Protein AF-A0A3B8XLN9-F1 (afdb_monomer)

Sequence (203 aa):
TQFNMKWVEPAGLVKFDFLGLKTLTVLERAVKLIARRGIEIDLLHLPLQDEKTFEMLGRGETVGVFQLESSGMRDVLRKLEADRFEDIIALVALYRPGPMDNIPSYVRRKHGQEKPDYLHPLLEPVLKETHGVIIYQEQVMQIAQILSGYSLGEADLLRRAMGKKIKAEMEAQKERFVTGAVAKGIDKTHAANIFELVDKFAG

Radius of gyration: 21.22 Å; Cα contacts (8 Å, |Δi|>4): 198; chains: 1; bounding box: 54×36×55 Å

Solvent-accessible surface area (backbone atoms only — not comparable to full-atom values): 11695 Å² total; per-residue (Å²): 126,92,61,54,81,86,48,38,56,81,70,72,45,88,84,83,85,85,80,87,57,68,66,59,58,50,51,54,50,50,46,60,57,43,39,75,74,77,44,85,75,62,85,91,73,60,76,73,75,51,62,71,59,28,55,39,42,25,72,36,69,28,77,89,36,86,97,41,49,51,71,69,52,21,55,47,34,39,69,51,48,38,79,49,59,66,50,55,55,50,46,66,58,29,71,40,95,73,50,43,78,47,50,67,55,47,35,32,26,73,71,68,75,37,83,60,57,42,92,42,83,89,37,33,85,73,21,54,90,47,45,34,48,84,79,51,72,66,48,55,28,49,49,39,30,72,48,24,66,40,51,74,68,56,21,50,50,52,52,52,41,34,57,66,64,43,65,74,59,47,52,54,50,49,51,52,39,27,55,27,16,39,77,70,74,40,56,59,69,58,39,46,53,52,49,54,53,49,46,68,62,46,86

Mean predicted aligned error: 4.84 Å

Nearest PDB structures (foldseek):
  2hpi-assembly1_A  TM=9.546E-01  e=5.129E-15  Thermus aquaticus
  4iqj-assembly1_B  TM=9.582E-01  e=5.916E-15  Thermus aquaticus
  4iqj-assembly1_A  TM=9.602E-01  e=2.846E-14  Thermus aquaticus
  4iqj-assembly1_D  TM=9.373E-01  e=1.329E-14  Thermus aquaticus
  4iqj-assembly1_C  TM=9.538E-01  e=2.468E-14  Thermus aquaticus

Structure (mmCIF, N/CA/C/O backbone):
data_AF-A0A3B8XLN9-F1
#
_entry.id   AF-A0A3B8XLN9-F1
#
loop_
_atom_site.group_PDB
_atom_site.id
_atom_site.type_symbol
_atom_site.label_atom_id
_atom_site.label_alt_id
_atom_site.label_comp_id
_atom_site.label_asym_id
_atom_site.label_entity_id
_atom_site.label_seq_id
_atom_site.pdbx_PDB_ins_code
_atom_site.Cartn_x
_atom_site.Cartn_y
_atom_site.Cartn_z
_atom_site.occupancy
_atom_site.B_iso_or_equiv
_atom_site.auth_seq_id
_atom_site.auth_comp_id
_atom_site.auth_asym_id
_atom_site.auth_atom_id
_atom_site.pdbx_PDB_model_num
ATOM 1 N N . THR A 1 1 ? 18.393 -12.365 26.698 1.00 75.75 1 THR A N 1
ATOM 2 C CA . THR A 1 1 ? 19.700 -12.701 26.087 1.00 75.75 1 THR A CA 1
ATOM 3 C C . THR A 1 1 ? 20.661 -11.539 26.290 1.00 75.75 1 THR A C 1
ATOM 5 O O . THR A 1 1 ? 20.180 -10.421 26.425 1.00 75.75 1 THR A O 1
ATOM 8 N N . GLN A 1 2 ? 21.976 -11.790 26.364 1.00 83.88 2 GLN A N 1
ATOM 9 C CA . GLN A 1 2 ? 23.001 -10.729 26.396 1.00 83.88 2 GLN A CA 1
ATOM 10 C C . GLN A 1 2 ? 23.355 -10.207 24.990 1.00 83.88 2 GLN A C 1
ATOM 12 O O . GLN A 1 2 ? 23.873 -9.102 24.857 1.00 83.88 2 GLN A O 1
ATOM 17 N N . PHE A 1 3 ? 23.049 -10.970 23.933 1.00 79.94 3 PHE A N 1
ATOM 18 C CA . PHE A 1 3 ? 23.178 -10.500 22.555 1.00 79.94 3 PHE A CA 1
ATOM 19 C C . PHE A 1 3 ? 22.073 -9.496 22.226 1.00 79.94 3 PHE A C 1
ATOM 21 O O . PHE A 1 3 ? 20.901 -9.724 22.530 1.00 79.94 3 PHE A O 1
ATOM 28 N N . ASN A 1 4 ? 22.437 -8.391 21.572 1.00 81.31 4 ASN A N 1
ATOM 29 C CA . ASN A 1 4 ? 21.448 -7.471 21.016 1.00 81.31 4 ASN A CA 1
ATOM 30 C C . ASN A 1 4 ? 20.777 -8.081 19.770 1.00 81.31 4 ASN A C 1
ATOM 32 O O . ASN A 1 4 ? 21.277 -9.048 19.195 1.00 81.31 4 ASN A O 1
ATOM 36 N N . MET A 1 5 ? 19.665 -7.486 19.327 1.00 80.19 5 MET A N 1
ATOM 37 C CA . MET A 1 5 ? 18.837 -8.005 18.229 1.00 80.19 5 MET A CA 1
ATOM 38 C C . MET A 1 5 ? 19.624 -8.361 16.955 1.00 80.19 5 MET A C 1
ATOM 40 O O . MET A 1 5 ? 19.261 -9.318 16.281 1.00 80.19 5 MET A O 1
ATOM 44 N N . LYS A 1 6 ? 20.709 -7.642 16.635 1.00 81.12 6 LYS A N 1
ATOM 45 C CA . LYS A 1 6 ? 21.492 -7.884 15.411 1.00 81.12 6 LYS A CA 1
ATOM 46 C C . LYS A 1 6 ? 22.260 -9.207 15.437 1.00 81.12 6 LYS A C 1
ATOM 48 O O . LYS A 1 6 ? 22.586 -9.726 14.378 1.00 81.12 6 LYS A O 1
ATOM 53 N N . TRP A 1 7 ? 22.560 -9.729 16.626 1.00 86.12 7 TRP A N 1
ATOM 54 C CA . TRP A 1 7 ? 23.403 -10.915 16.807 1.00 86.12 7 TRP A CA 1
ATOM 55 C C . TRP A 1 7 ? 22.620 -12.168 17.197 1.00 86.12 7 TRP A C 1
ATOM 57 O O . TRP A 1 7 ? 23.163 -13.263 17.121 1.00 86.12 7 TRP A O 1
ATOM 67 N N . VAL A 1 8 ? 21.347 -12.025 17.578 1.00 85.75 8 VAL A N 1
ATOM 68 C CA . VAL A 1 8 ? 20.491 -13.153 17.979 1.00 85.75 8 VAL A CA 1
ATOM 69 C C . VAL A 1 8 ? 20.261 -14.117 16.811 1.00 85.75 8 VAL A C 1
ATOM 71 O O . VAL A 1 8 ? 20.493 -15.312 16.968 1.00 85.75 8 VAL A O 1
ATOM 74 N N . GLU A 1 9 ? 19.880 -13.609 15.637 1.00 83.19 9 GLU A N 1
ATOM 75 C CA . GLU A 1 9 ? 19.628 -14.445 14.451 1.00 83.19 9 GLU A CA 1
ATOM 76 C C . GLU A 1 9 ? 20.912 -15.095 13.889 1.00 83.19 9 GLU A C 1
ATOM 78 O O . GLU A 1 9 ? 20.910 -16.312 13.700 1.00 83.19 9 GLU A O 1
ATOM 83 N N . PRO A 1 10 ? 22.045 -14.375 13.698 1.00 87.56 10 PRO A N 1
ATOM 84 C CA . PRO A 1 10 ? 23.301 -15.001 13.267 1.00 87.56 10 PRO A CA 1
ATOM 85 C C . PRO A 1 10 ? 23.857 -16.048 14.239 1.00 87.56 10 PRO A C 1
ATOM 87 O O . PRO A 1 10 ? 24.584 -16.943 13.819 1.00 87.56 10 PRO A O 1
ATOM 90 N N . ALA A 1 11 ? 23.521 -15.954 15.529 1.00 88.50 11 ALA A N 1
ATOM 91 C CA . ALA A 1 11 ? 23.900 -16.941 16.539 1.00 88.50 11 ALA A CA 1
ATOM 92 C C . ALA A 1 11 ? 23.036 -18.220 16.503 1.00 88.50 11 ALA A C 1
ATOM 94 O O . ALA A 1 11 ? 23.208 -19.091 17.354 1.00 88.50 11 ALA A O 1
ATOM 95 N N . GLY A 1 12 ? 22.104 -18.341 15.549 1.00 89.06 12 GLY A N 1
ATOM 96 C CA . GLY A 1 12 ? 21.241 -19.512 15.384 1.00 89.06 12 GLY A CA 1
ATOM 97 C C . GLY A 1 12 ? 20.057 -19.561 16.353 1.00 89.06 12 GLY A C 1
ATOM 98 O O . GLY A 1 12 ? 19.430 -20.609 16.499 1.00 89.06 12 GLY A O 1
ATOM 99 N N . LEU A 1 13 ? 19.744 -18.452 17.032 1.00 90.25 13 LEU A N 1
ATOM 100 C CA . LEU A 1 13 ? 18.598 -18.376 17.935 1.00 90.25 13 LEU A CA 1
ATOM 101 C C . LEU A 1 13 ? 17.333 -17.973 17.174 1.00 90.25 13 LEU A C 1
ATOM 103 O O . LEU A 1 13 ? 17.353 -17.083 16.324 1.00 90.25 13 LEU A O 1
ATOM 107 N N . VAL A 1 14 ? 16.208 -18.588 17.541 1.00 88.94 14 VAL A N 1
ATOM 108 C CA . VAL A 1 14 ? 14.890 -18.215 17.019 1.00 88.94 14 VAL A CA 1
ATOM 109 C C . VAL A 1 14 ? 14.401 -16.960 17.734 1.00 88.94 14 VAL A C 1
ATOM 111 O O . VAL A 1 14 ? 14.369 -16.900 18.966 1.00 88.94 14 VAL A O 1
ATOM 114 N N . LYS A 1 15 ? 14.005 -15.954 16.955 1.00 87.00 15 LYS A N 1
ATOM 115 C CA . LYS A 1 15 ? 13.490 -14.679 17.451 1.00 87.00 15 LYS A CA 1
ATOM 116 C C . LYS A 1 15 ? 11.967 -14.628 17.300 1.00 87.00 15 LYS A C 1
ATOM 118 O O . LYS A 1 15 ? 11.444 -14.891 16.223 1.00 87.00 15 LYS A O 1
ATOM 123 N N . PHE A 1 16 ? 11.279 -14.215 18.363 1.00 91.00 16 PHE A N 1
ATOM 124 C CA . PHE A 1 16 ? 9.855 -13.880 18.345 1.00 91.00 16 PHE A CA 1
ATOM 125 C C . PHE A 1 16 ? 9.659 -12.439 18.809 1.00 91.00 16 PHE A C 1
ATOM 127 O O . PHE A 1 16 ? 10.224 -12.042 19.829 1.00 91.00 16 PHE A O 1
ATOM 134 N N . ASP A 1 17 ? 8.830 -11.684 18.091 1.00 90.56 17 ASP A N 1
ATOM 135 C CA . ASP A 1 17 ? 8.407 -10.342 18.489 1.00 90.56 17 ASP A CA 1
ATOM 136 C C . ASP A 1 17 ? 6.950 -10.392 18.968 1.00 90.56 17 ASP A C 1
ATOM 138 O O . ASP A 1 17 ? 6.030 -10.636 18.189 1.00 90.56 17 ASP A O 1
ATOM 142 N N . PHE A 1 18 ? 6.737 -10.145 20.261 1.00 93.25 18 PHE A N 1
ATOM 143 C CA . PHE A 1 18 ? 5.406 -9.998 20.850 1.00 93.25 18 PHE A CA 1
ATOM 144 C C . PHE A 1 18 ? 5.111 -8.512 21.036 1.00 93.25 18 PHE A C 1
ATOM 146 O O . PHE A 1 18 ? 5.638 -7.868 21.945 1.00 93.25 18 PHE A O 1
ATOM 153 N N . LEU A 1 19 ? 4.284 -7.954 20.152 1.00 94.31 19 LEU A N 1
ATOM 154 C CA . LEU A 1 19 ? 3.937 -6.536 20.167 1.00 94.31 19 LEU A CA 1
ATOM 155 C C . LEU A 1 19 ? 2.639 -6.305 20.945 1.00 94.31 19 LEU A C 1
ATOM 157 O O . LEU A 1 19 ? 1.596 -6.877 20.633 1.00 94.31 19 LEU A O 1
ATOM 161 N N . GLY A 1 20 ? 2.686 -5.419 21.937 1.00 94.19 20 GLY A N 1
ATOM 162 C CA . GLY A 1 20 ? 1.486 -4.923 22.607 1.00 94.19 20 GLY A CA 1
ATOM 163 C C . GLY A 1 20 ? 0.829 -3.817 21.785 1.00 94.19 20 GLY A C 1
ATOM 164 O O . GLY A 1 20 ? 1.365 -2.713 21.702 1.00 94.19 20 GLY A O 1
ATOM 165 N N . LEU A 1 21 ? -0.337 -4.085 21.192 1.00 95.81 21 LEU A N 1
ATOM 166 C CA . LEU A 1 21 ? -1.090 -3.088 20.423 1.00 95.81 21 LEU A CA 1
ATOM 167 C C . LEU A 1 21 ? -2.244 -2.527 21.258 1.00 95.81 21 LEU A C 1
ATOM 169 O O . LEU A 1 21 ? -3.239 -3.209 21.501 1.00 95.81 21 LEU A O 1
ATOM 173 N N . LYS A 1 22 ? -2.153 -1.243 21.628 1.00 94.69 22 LYS A N 1
ATOM 174 C CA . LYS A 1 22 ? -3.209 -0.528 22.371 1.00 94.69 22 LYS A CA 1
ATOM 175 C C . LYS A 1 22 ? -4.573 -0.617 21.674 1.00 94.69 22 LYS A C 1
ATOM 177 O O . LYS A 1 22 ? -5.591 -0.745 22.349 1.00 94.69 22 LYS A O 1
ATOM 182 N N . THR A 1 23 ? -4.591 -0.588 20.342 1.00 96.06 23 THR A N 1
ATOM 183 C CA . THR A 1 23 ? -5.806 -0.705 19.523 1.00 96.06 23 THR A CA 1
ATOM 184 C C . THR A 1 23 ? -6.584 -1.984 19.822 1.00 96.06 23 THR A C 1
ATOM 186 O O . THR A 1 23 ? -7.801 -1.927 19.961 1.00 96.06 23 THR A O 1
ATOM 189 N N . LEU A 1 24 ? -5.901 -3.118 20.019 1.00 96.56 24 LEU A N 1
ATOM 190 C CA . LEU A 1 24 ? -6.564 -4.388 20.334 1.00 96.56 24 LEU A CA 1
ATOM 191 C C . LEU A 1 24 ? -7.265 -4.328 21.696 1.00 96.56 24 LEU A C 1
ATOM 193 O O . LEU A 1 24 ? -8.410 -4.750 21.819 1.00 96.56 24 LEU A O 1
ATOM 197 N N . THR A 1 25 ? -6.631 -3.715 22.700 1.00 96.69 25 THR A N 1
ATOM 198 C CA . THR A 1 25 ? -7.256 -3.490 24.015 1.00 96.69 25 THR A CA 1
ATOM 199 C C . THR A 1 25 ? -8.467 -2.558 23.928 1.00 96.69 25 THR A C 1
ATOM 201 O O . THR A 1 25 ? -9.445 -2.744 24.652 1.00 96.69 25 THR A O 1
ATOM 204 N N . VAL A 1 26 ? -8.418 -1.539 23.065 1.00 97.00 26 VAL A N 1
ATOM 205 C CA . VAL A 1 26 ? -9.551 -0.626 22.843 1.00 97.00 26 VAL A CA 1
ATOM 206 C C . VAL A 1 26 ? -10.723 -1.369 22.199 1.00 97.00 26 VAL A C 1
ATOM 208 O O . VAL A 1 26 ? -11.838 -1.269 22.709 1.00 97.00 26 VAL A O 1
ATOM 211 N N . LEU A 1 27 ? -10.471 -2.155 21.148 1.00 97.38 27 LEU A N 1
ATOM 212 C CA . LEU A 1 27 ? -11.492 -2.962 20.472 1.00 97.38 27 LEU A CA 1
ATOM 213 C C . LEU A 1 27 ? -12.132 -3.984 21.420 1.00 97.38 27 LEU A C 1
ATOM 215 O O . LEU A 1 27 ? -13.355 -4.055 21.513 1.00 97.38 27 LEU A O 1
ATOM 219 N N . GLU A 1 28 ? -11.324 -4.713 22.192 1.00 97.06 28 GLU A N 1
ATOM 220 C CA . GLU A 1 28 ? -11.815 -5.681 23.179 1.00 97.06 28 GLU A CA 1
ATOM 221 C C . GLU A 1 28 ? -12.751 -5.022 24.209 1.00 97.06 28 GLU A C 1
ATOM 223 O O . GLU A 1 28 ? -13.827 -5.537 24.524 1.00 97.06 28 GLU A O 1
ATOM 228 N N . ARG A 1 29 ? -12.365 -3.850 24.731 1.00 97.56 29 ARG A N 1
ATOM 229 C CA . ARG A 1 29 ? -13.198 -3.088 25.672 1.00 97.56 29 ARG A CA 1
ATOM 230 C C . ARG A 1 29 ? -14.485 -2.595 25.020 1.00 97.56 29 ARG A C 1
ATOM 232 O O . ARG A 1 29 ? -15.530 -2.664 25.664 1.00 97.56 29 ARG A O 1
ATOM 239 N N . ALA A 1 30 ? -14.423 -2.118 23.778 1.00 97.62 30 ALA A N 1
ATOM 240 C CA . ALA A 1 30 ? -15.596 -1.665 23.038 1.00 97.62 30 ALA A CA 1
ATOM 241 C C . ALA A 1 30 ? -16.619 -2.800 22.875 1.00 97.62 30 ALA A C 1
ATOM 243 O O . ALA A 1 30 ? -17.773 -2.630 23.264 1.00 97.62 30 ALA A O 1
ATOM 244 N N . VAL A 1 31 ? -16.181 -3.983 22.427 1.00 97.75 31 VAL A N 1
ATOM 245 C CA . VAL A 1 31 ? -17.041 -5.173 22.297 1.00 97.75 31 VAL A CA 1
ATOM 246 C C . VAL A 1 31 ? -17.660 -5.558 23.644 1.00 97.75 31 VAL A C 1
ATOM 248 O O . VAL A 1 31 ? -18.875 -5.721 23.736 1.00 97.75 31 VAL A O 1
ATOM 251 N N . LYS A 1 32 ? -16.867 -5.605 24.725 1.00 97.88 32 LYS A N 1
ATOM 252 C CA . LYS A 1 32 ? -17.368 -5.906 26.082 1.00 97.88 32 LYS A CA 1
ATOM 253 C C . LYS A 1 32 ? -18.430 -4.917 26.566 1.00 97.88 32 LYS A C 1
ATOM 255 O O . LYS A 1 32 ? -19.350 -5.307 27.281 1.00 97.88 32 LYS A O 1
ATOM 260 N N . LEU A 1 33 ? -18.298 -3.635 26.230 1.00 98.19 33 LEU A N 1
ATOM 261 C CA . LEU A 1 33 ? -19.277 -2.610 26.599 1.00 98.19 33 LEU A CA 1
ATOM 262 C C . LEU A 1 33 ? -20.557 -2.719 25.768 1.00 98.19 33 LEU A C 1
ATOM 264 O O . LEU A 1 33 ? -21.645 -2.555 26.317 1.00 98.19 33 LEU A O 1
ATOM 268 N N . ILE A 1 34 ? -20.434 -3.020 24.476 1.00 97.88 34 ILE A N 1
ATOM 269 C CA . ILE A 1 34 ? -21.570 -3.200 23.567 1.00 97.88 34 ILE A CA 1
ATOM 270 C C . ILE A 1 34 ? -22.367 -4.463 23.931 1.00 97.88 34 ILE A C 1
ATOM 272 O O . ILE A 1 34 ? -23.594 -4.401 23.998 1.00 97.88 34 ILE A O 1
ATOM 276 N N . ALA A 1 35 ? -21.692 -5.546 24.328 1.00 97.88 35 ALA A N 1
ATOM 277 C CA . ALA A 1 35 ? -22.322 -6.777 24.814 1.00 97.88 35 ALA A CA 1
ATOM 278 C C . ALA A 1 35 ? -23.246 -6.554 26.025 1.00 97.88 35 ALA A C 1
ATOM 280 O O . ALA A 1 35 ? -24.276 -7.211 26.150 1.00 97.88 35 ALA A O 1
ATOM 281 N N . ARG A 1 36 ? -22.962 -5.563 26.887 1.00 97.75 36 ARG A N 1
ATOM 282 C CA . ARG A 1 36 ? -23.856 -5.196 28.009 1.00 97.75 36 ARG A CA 1
ATOM 283 C C . ARG A 1 36 ? -25.213 -4.656 27.554 1.00 97.75 36 ARG A C 1
ATOM 285 O O . ARG A 1 36 ? -26.129 -4.577 28.363 1.00 97.75 36 ARG A O 1
ATOM 292 N N . ARG A 1 37 ? -25.337 -4.264 26.284 1.00 97.31 37 ARG A N 1
ATOM 293 C CA . ARG A 1 37 ? -26.592 -3.846 25.646 1.00 97.31 37 ARG A CA 1
ATOM 294 C C . ARG A 1 37 ? -27.296 -4.999 24.917 1.00 97.31 37 ARG A C 1
ATOM 296 O O . ARG A 1 37 ? -28.277 -4.745 24.231 1.00 97.31 37 ARG A O 1
ATOM 303 N N . GLY A 1 38 ? -26.799 -6.233 25.044 1.00 97.25 38 GLY A N 1
ATOM 304 C CA . GLY A 1 38 ? -27.334 -7.411 24.355 1.00 97.25 38 GLY A CA 1
ATOM 305 C C . GLY A 1 38 ? -26.942 -7.506 22.878 1.00 97.25 38 GLY A C 1
ATOM 306 O O . GLY A 1 38 ? -27.593 -8.223 22.128 1.00 97.25 38 GLY A O 1
ATOM 307 N N . ILE A 1 39 ? -25.915 -6.765 22.449 1.00 97.69 39 ILE A N 1
ATOM 308 C CA . ILE A 1 39 ? -25.417 -6.773 21.069 1.00 97.69 39 ILE A CA 1
ATOM 309 C C . ILE A 1 39 ? -24.081 -7.513 21.046 1.00 97.69 39 ILE A C 1
ATOM 311 O O . ILE A 1 39 ? -23.112 -7.067 21.662 1.00 97.69 39 ILE A O 1
ATOM 315 N N . GLU A 1 40 ? -24.020 -8.621 20.320 1.00 96.12 40 GLU A N 1
ATOM 316 C CA . GLU A 1 40 ? -22.782 -9.365 20.097 1.00 96.12 40 GLU A CA 1
ATOM 317 C C . GLU A 1 40 ? -22.092 -8.878 18.820 1.00 96.12 40 GLU A C 1
ATOM 319 O O . GLU A 1 40 ? -22.739 -8.634 17.803 1.00 96.12 40 GLU A O 1
ATOM 324 N N . ILE A 1 41 ? -20.770 -8.706 18.885 1.00 96.56 41 ILE A N 1
ATOM 325 C CA . ILE A 1 41 ? -19.941 -8.284 17.753 1.00 96.56 41 ILE A CA 1
ATOM 326 C C . ILE A 1 41 ? -18.810 -9.289 17.593 1.00 96.56 41 ILE A C 1
ATOM 328 O O . ILE A 1 41 ? -17.999 -9.458 18.505 1.00 96.56 41 ILE A O 1
ATOM 332 N N . ASP A 1 42 ? -18.726 -9.886 16.409 1.00 96.06 42 ASP A N 1
ATOM 333 C CA . ASP A 1 42 ? -17.573 -10.665 15.981 1.00 96.06 42 ASP A CA 1
ATOM 334 C C . ASP A 1 42 ? -16.667 -9.808 15.091 1.00 96.06 42 ASP A C 1
ATOM 336 O O . ASP A 1 42 ? -16.987 -9.521 13.938 1.00 96.06 42 ASP A O 1
ATOM 340 N N . LEU A 1 43 ? -15.522 -9.394 15.641 1.00 95.25 43 LEU A N 1
ATOM 341 C CA . LEU A 1 43 ? -14.548 -8.554 14.941 1.00 95.25 43 LEU A CA 1
ATOM 342 C C . LEU A 1 43 ? -13.928 -9.244 13.716 1.00 95.25 43 LEU A C 1
ATOM 344 O O . LEU A 1 43 ? -13.458 -8.545 12.822 1.00 95.25 43 LEU A O 1
ATOM 348 N N . LEU A 1 44 ? -13.897 -10.580 13.670 1.00 95.19 44 LEU A N 1
ATOM 349 C CA . LEU A 1 44 ? -13.270 -11.328 12.574 1.00 95.19 44 LEU A CA 1
ATOM 350 C C . LEU A 1 44 ? -14.162 -11.428 11.332 1.00 95.19 44 LEU A C 1
ATOM 352 O O . LEU A 1 44 ? -13.659 -11.727 10.253 1.00 95.19 44 LEU A O 1
ATOM 356 N N . HIS A 1 45 ? -15.462 -11.161 11.476 1.00 95.75 45 HIS A N 1
ATOM 357 C CA . HIS A 1 45 ? -16.458 -11.345 10.419 1.00 95.75 45 HIS A CA 1
ATOM 358 C C . HIS A 1 45 ? -17.257 -10.067 10.119 1.00 95.75 45 HIS A C 1
ATOM 360 O O . HIS A 1 45 ? -18.375 -10.131 9.608 1.00 95.75 45 HIS A O 1
ATOM 366 N N . LEU A 1 46 ? -16.698 -8.894 10.430 1.00 95.06 46 LEU A N 1
ATOM 367 C CA . LEU A 1 46 ? -17.315 -7.617 10.074 1.00 95.06 46 LEU A CA 1
ATOM 368 C C . LEU A 1 46 ? -17.321 -7.405 8.547 1.00 95.06 46 LEU A C 1
ATOM 370 O O . LEU A 1 46 ? -16.323 -7.704 7.885 1.00 95.06 46 LEU A O 1
ATOM 374 N N . PRO A 1 47 ? -18.405 -6.848 7.977 1.00 95.25 47 PRO A N 1
ATOM 375 C CA . PRO A 1 47 ? -18.426 -6.462 6.572 1.00 95.25 47 PRO A CA 1
ATOM 376 C C . PRO A 1 47 ? -17.450 -5.305 6.318 1.00 95.25 47 PRO A C 1
ATOM 378 O O . PRO A 1 47 ? -17.370 -4.363 7.105 1.00 95.25 47 PRO A O 1
ATOM 381 N N . LEU A 1 48 ? -16.739 -5.349 5.190 1.00 95.88 48 LEU A N 1
ATOM 382 C CA . LEU A 1 48 ? -15.758 -4.321 4.812 1.00 95.88 48 LEU A CA 1
ATOM 383 C C . LEU A 1 48 ? -16.356 -3.198 3.950 1.00 95.88 48 LEU A C 1
ATOM 385 O O . LEU A 1 48 ? -15.630 -2.300 3.541 1.00 95.88 48 LEU A O 1
ATOM 389 N N . GLN A 1 49 ? -17.659 -3.258 3.661 1.00 95.56 49 GLN A N 1
ATOM 390 C CA . GLN A 1 49 ? -18.388 -2.325 2.791 1.00 95.56 49 GLN A CA 1
ATOM 391 C C . GLN A 1 49 ? -19.468 -1.535 3.553 1.00 95.56 49 GLN A C 1
ATOM 393 O O . GLN A 1 49 ? -20.470 -1.132 2.968 1.00 95.56 49 GLN A O 1
ATOM 398 N N . ASP A 1 50 ? -19.314 -1.353 4.869 1.00 96.44 50 ASP A N 1
ATOM 399 C CA . ASP A 1 50 ? -20.286 -0.607 5.673 1.00 96.44 50 ASP A CA 1
ATOM 400 C C . ASP A 1 50 ? -20.310 0.880 5.282 1.00 96.44 50 ASP A C 1
ATOM 402 O O . ASP A 1 50 ? -19.372 1.632 5.548 1.00 96.44 50 ASP A O 1
ATOM 406 N N . GLU A 1 51 ? -21.411 1.303 4.662 1.00 96.38 51 GLU A N 1
ATOM 407 C CA . GLU A 1 51 ? -21.594 2.654 4.122 1.00 96.38 51 GLU A CA 1
ATOM 408 C C . GLU A 1 51 ? -21.428 3.732 5.201 1.00 96.38 51 GLU A C 1
ATOM 410 O O . GLU A 1 51 ? -20.701 4.703 5.004 1.00 96.38 51 GLU A O 1
ATOM 415 N N . LYS A 1 52 ? -22.002 3.525 6.393 1.00 97.00 52 LYS A N 1
ATOM 416 C CA . LYS A 1 52 ? -21.918 4.491 7.504 1.00 97.00 52 LYS A CA 1
ATOM 417 C C . LYS A 1 52 ? -20.484 4.717 7.968 1.00 97.00 52 LYS A C 1
ATOM 419 O O . LYS A 1 52 ? -20.124 5.836 8.343 1.00 97.00 52 LYS A O 1
ATOM 424 N N . THR A 1 53 ? -19.665 3.668 7.947 1.00 96.94 53 THR A N 1
ATOM 425 C CA . THR A 1 53 ? -18.238 3.769 8.240 1.00 96.94 53 THR A CA 1
ATOM 426 C C . THR A 1 53 ? -17.546 4.647 7.203 1.00 96.94 53 THR A C 1
ATOM 428 O O . THR A 1 53 ? -16.856 5.592 7.584 1.00 96.94 53 THR A O 1
ATOM 431 N N . PHE A 1 54 ? -17.767 4.414 5.909 1.00 97.00 54 PHE A N 1
ATOM 432 C CA . PHE A 1 54 ? -17.147 5.225 4.857 1.00 97.00 54 PHE A CA 1
ATOM 433 C C . PHE A 1 54 ? -17.655 6.665 4.815 1.00 97.00 54 PHE A C 1
ATOM 435 O O . PHE A 1 54 ? -16.852 7.577 4.650 1.00 97.00 54 PHE A O 1
ATOM 442 N N . GLU A 1 55 ? -18.935 6.919 5.083 1.00 96.31 55 GLU A N 1
ATOM 443 C CA . GLU A 1 55 ? -19.448 8.282 5.233 1.00 96.31 55 GLU A CA 1
ATOM 444 C C . GLU A 1 55 ? -18.734 9.040 6.368 1.00 96.31 55 GLU A C 1
ATOM 446 O O . GLU A 1 55 ? -18.352 10.202 6.210 1.00 96.31 55 GLU A O 1
ATOM 451 N N . MET A 1 56 ? -18.521 8.390 7.520 1.00 96.69 56 MET A N 1
ATOM 452 C CA . MET A 1 56 ? -17.765 8.962 8.642 1.00 96.69 56 MET A CA 1
ATOM 453 C C . MET A 1 56 ? -16.303 9.240 8.256 1.00 96.69 56 MET A C 1
ATOM 455 O O . MET A 1 56 ? -15.768 10.309 8.575 1.00 96.69 56 MET A O 1
ATOM 459 N N . LEU A 1 57 ? -15.660 8.305 7.547 1.00 96.44 57 LEU A N 1
ATOM 460 C CA . LEU A 1 57 ? -14.303 8.479 7.023 1.00 96.44 57 LEU A CA 1
ATOM 461 C C . LEU A 1 57 ? -14.241 9.654 6.032 1.00 96.44 57 LEU A C 1
ATOM 463 O O . LEU A 1 57 ? -13.397 10.534 6.191 1.00 96.44 57 LEU A O 1
ATOM 467 N N . GLY A 1 58 ? -15.171 9.737 5.080 1.00 93.44 58 GLY A N 1
ATOM 468 C CA . GLY A 1 58 ? -15.265 10.807 4.085 1.00 93.44 58 GLY A CA 1
ATOM 469 C C . GLY A 1 58 ? -15.488 12.194 4.696 1.00 93.44 58 GLY A C 1
ATOM 470 O O . GLY A 1 58 ? -14.953 13.180 4.195 1.00 93.44 58 GLY A O 1
ATOM 471 N N . ARG A 1 59 ? -16.178 12.292 5.842 1.00 94.69 59 ARG A N 1
ATOM 472 C CA . ARG A 1 59 ? -16.277 13.543 6.625 1.00 94.69 59 ARG A CA 1
ATOM 473 C C . ARG A 1 59 ? -15.013 13.871 7.432 1.00 94.69 59 ARG A C 1
ATOM 475 O O . ARG A 1 59 ? -14.897 14.971 7.976 1.00 94.69 59 ARG A O 1
ATOM 482 N N . GLY A 1 60 ? -14.044 12.958 7.508 1.00 94.44 60 GLY A N 1
ATOM 483 C CA . GLY A 1 60 ? -12.817 13.114 8.291 1.00 94.44 60 GLY A CA 1
ATOM 484 C C . GLY A 1 60 ? -13.053 13.046 9.803 1.00 94.44 60 GLY A C 1
ATOM 485 O O . GLY A 1 60 ? -12.306 13.657 10.575 1.00 94.44 60 GLY A O 1
ATOM 486 N N . GLU A 1 61 ? -14.093 12.342 10.250 1.00 95.75 61 GLU A N 1
ATOM 487 C CA . GLU A 1 61 ? -14.477 12.181 11.662 1.00 95.75 61 GLU A CA 1
ATOM 488 C C . GLU A 1 61 ? -13.697 11.034 12.338 1.00 95.75 61 GLU A C 1
ATOM 490 O O . GLU A 1 61 ? -14.260 10.164 12.990 1.00 95.75 61 GLU A O 1
ATOM 495 N N . THR A 1 62 ? -12.371 11.014 12.183 1.00 96.12 62 THR A N 1
ATOM 496 C CA . THR A 1 62 ? -11.522 9.855 12.530 1.00 96.12 62 THR A CA 1
ATOM 497 C C . THR A 1 62 ? -10.698 10.024 13.806 1.00 96.12 62 THR A C 1
ATOM 499 O O . THR A 1 62 ? -9.678 9.362 13.999 1.00 96.12 62 THR A O 1
ATOM 502 N N . VAL A 1 63 ? -11.113 10.913 14.712 1.00 95.06 63 VAL A N 1
ATOM 503 C CA . VAL A 1 63 ? -10.462 11.031 16.026 1.00 95.06 63 VAL A CA 1
ATOM 504 C C . VAL A 1 63 ? -10.665 9.724 16.798 1.00 95.06 63 VAL A C 1
ATOM 506 O O . VAL A 1 63 ? -11.797 9.326 17.052 1.00 95.06 63 VAL A O 1
ATOM 509 N N . GLY A 1 64 ? -9.567 9.060 17.173 1.00 93.69 64 GLY A N 1
ATOM 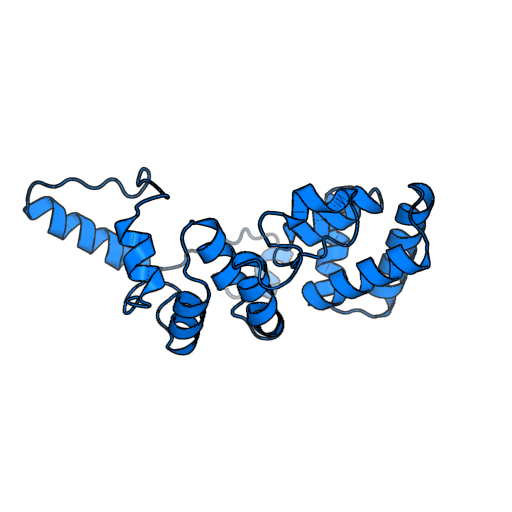510 C CA . GLY A 1 64 ? -9.594 7.746 17.828 1.00 93.69 64 GLY A CA 1
ATOM 511 C C . GLY A 1 64 ? -9.734 6.549 16.878 1.00 93.69 64 GLY A C 1
ATOM 512 O O . GLY A 1 64 ? -9.887 5.421 17.350 1.00 93.69 64 GLY A O 1
ATOM 513 N N . VAL A 1 65 ? -9.685 6.769 15.558 1.00 96.25 65 VAL A N 1
ATOM 514 C CA . VAL A 1 65 ? -9.641 5.701 14.551 1.00 96.25 65 VAL A CA 1
ATOM 515 C C . VAL A 1 65 ? -8.187 5.404 14.209 1.00 96.25 65 VAL A C 1
ATOM 517 O O . VAL A 1 65 ? -7.486 6.235 13.632 1.00 96.25 65 VAL A O 1
ATOM 520 N N . PHE A 1 66 ? -7.740 4.197 14.550 1.00 96.38 66 PHE A N 1
ATOM 521 C CA . PHE A 1 66 ? -6.353 3.761 14.396 1.00 96.38 66 PHE A CA 1
ATOM 522 C C . PHE A 1 66 ? -5.771 4.086 13.008 1.00 96.38 66 PHE A C 1
ATOM 524 O O . PHE A 1 66 ? -6.421 3.872 11.991 1.00 96.38 66 PHE A O 1
ATOM 531 N N . GLN A 1 67 ? -4.535 4.600 12.985 1.00 95.06 67 GLN A N 1
ATOM 532 C CA . GLN A 1 67 ? -3.788 5.081 11.804 1.00 95.06 67 GLN A CA 1
ATOM 533 C C . GLN A 1 67 ? -4.348 6.322 11.089 1.00 95.06 67 GLN A C 1
ATOM 535 O O . GLN A 1 67 ? -3.594 6.975 10.369 1.00 95.06 67 GLN A O 1
ATOM 540 N N . LEU A 1 68 ? -5.605 6.709 11.325 1.00 96.06 68 LEU A N 1
ATOM 541 C CA . LEU A 1 68 ? -6.283 7.773 10.576 1.00 96.06 68 LEU A CA 1
ATOM 542 C C . LEU A 1 68 ? -6.510 9.067 11.379 1.00 96.06 68 LEU A C 1
ATOM 544 O O . LEU A 1 68 ? -7.267 9.933 10.955 1.00 96.06 68 LEU A O 1
ATOM 548 N N . GLU A 1 69 ? -5.862 9.226 12.535 1.00 94.12 69 GLU A N 1
ATOM 549 C CA . GLU A 1 69 ? -6.203 10.281 13.507 1.00 94.12 69 GLU A CA 1
ATOM 550 C C . GLU A 1 69 ? -5.579 11.657 13.219 1.00 94.12 69 GLU A C 1
ATOM 552 O O . GLU A 1 69 ? -6.128 12.685 13.625 1.00 94.12 69 GLU A O 1
ATOM 557 N N . SER A 1 70 ? -4.409 11.696 12.569 1.00 94.19 70 SER A N 1
ATOM 558 C CA . SER A 1 70 ? -3.654 12.949 12.408 1.00 94.19 70 SER A CA 1
ATOM 559 C C . SER A 1 70 ? -4.414 13.966 11.547 1.00 94.19 70 SER A C 1
ATOM 561 O O . SER A 1 70 ? -5.132 13.592 10.621 1.00 94.19 70 SER A O 1
ATOM 563 N N . SER A 1 71 ? -4.240 15.262 11.822 1.00 93.88 71 SER A N 1
ATOM 564 C CA . SER A 1 71 ? -4.941 16.335 11.099 1.00 93.88 71 SER A CA 1
ATOM 565 C C . SER A 1 71 ? -4.723 16.271 9.586 1.00 93.88 71 SER A C 1
ATOM 567 O O . SER A 1 71 ? -5.687 16.306 8.829 1.00 93.88 71 SER A O 1
ATOM 569 N N . GLY A 1 72 ? -3.478 16.099 9.137 1.00 93.44 72 GLY A N 1
ATOM 570 C CA . GLY A 1 72 ? -3.194 16.002 7.706 1.00 93.44 72 GLY A CA 1
ATOM 571 C C . GLY A 1 72 ? -3.757 14.727 7.068 1.00 93.44 72 GLY A C 1
ATOM 572 O O . GLY A 1 72 ? -4.253 14.780 5.947 1.00 93.44 72 GLY A O 1
ATOM 573 N N . MET A 1 73 ? -3.783 13.602 7.793 1.00 94.19 73 MET A N 1
ATOM 574 C CA . MET A 1 73 ? -4.414 12.368 7.309 1.00 94.19 73 MET A CA 1
ATOM 575 C C . MET A 1 73 ? -5.920 12.560 7.114 1.00 94.19 73 MET A C 1
ATOM 577 O O . MET A 1 73 ? -6.472 12.164 6.092 1.00 94.19 73 MET A O 1
ATOM 581 N N . ARG A 1 74 ? -6.575 13.241 8.058 1.00 95.00 74 ARG A N 1
ATOM 582 C CA . ARG A 1 74 ? -7.996 13.606 7.977 1.00 95.00 74 ARG A CA 1
ATOM 583 C C . ARG A 1 74 ? -8.294 14.498 6.780 1.00 95.00 74 ARG A C 1
ATOM 585 O O . ARG A 1 74 ? -9.298 14.302 6.103 1.00 95.00 74 ARG A O 1
ATOM 592 N N . ASP A 1 75 ? -7.424 15.462 6.498 1.00 94.69 75 ASP A N 1
ATOM 593 C CA . ASP A 1 75 ? -7.568 16.340 5.335 1.00 94.69 75 ASP A CA 1
ATOM 594 C C . ASP A 1 75 ? -7.450 15.575 4.019 1.00 94.69 75 ASP A C 1
ATOM 596 O O . ASP A 1 75 ? -8.206 15.842 3.085 1.00 94.69 75 ASP A O 1
ATOM 600 N N . VAL A 1 76 ? -6.521 14.621 3.942 1.00 94.38 76 VAL A N 1
ATOM 601 C CA . VAL A 1 76 ? -6.396 13.750 2.771 1.00 94.38 76 VAL A CA 1
ATOM 602 C C . VAL A 1 76 ? -7.617 12.849 2.636 1.00 94.38 76 VAL A C 1
ATOM 604 O O . VAL A 1 76 ? -8.166 12.763 1.545 1.00 94.38 76 VAL A O 1
ATOM 607 N N . LEU A 1 77 ? -8.075 12.233 3.725 1.00 94.75 77 LEU A N 1
ATOM 608 C CA . LEU A 1 77 ? -9.233 11.340 3.723 1.00 94.75 77 LEU A CA 1
ATOM 609 C C . LEU A 1 77 ? -10.501 12.048 3.219 1.00 94.75 77 LEU A C 1
ATOM 611 O O . LEU A 1 77 ? -11.220 11.492 2.393 1.00 94.75 77 LEU A O 1
ATOM 615 N N . ARG A 1 78 ? -10.715 13.309 3.625 1.00 94.94 78 ARG A N 1
ATOM 616 C CA . ARG A 1 78 ? -11.809 14.151 3.111 1.00 94.94 78 ARG A CA 1
ATOM 617 C C . ARG A 1 78 ? -11.704 14.426 1.615 1.00 94.94 78 ARG A C 1
ATOM 619 O O . ARG A 1 78 ? -12.709 14.410 0.925 1.00 94.94 78 ARG A O 1
ATOM 626 N N . LYS A 1 79 ? -10.498 14.687 1.105 1.00 95.38 79 LYS A N 1
ATOM 627 C CA . LYS A 1 79 ? -10.274 14.914 -0.335 1.00 95.38 79 LYS A CA 1
ATOM 628 C C . LYS A 1 79 ? -10.411 13.626 -1.145 1.00 95.38 79 LYS A C 1
ATOM 630 O O . LYS A 1 79 ? -10.831 13.669 -2.296 1.00 95.38 79 LYS A O 1
ATOM 635 N N . LEU A 1 80 ? -10.002 12.505 -0.558 1.00 94.69 80 LEU A N 1
ATOM 636 C CA . LEU A 1 80 ? -10.076 11.186 -1.166 1.00 94.69 80 LEU A CA 1
ATOM 637 C C . LEU A 1 80 ? -11.516 10.676 -1.258 1.00 94.69 80 LEU A C 1
ATOM 639 O O . LEU A 1 80 ? -11.799 9.881 -2.148 1.00 94.69 80 LEU A O 1
ATOM 643 N N . GLU A 1 81 ? -12.393 11.121 -0.351 1.00 93.94 81 GLU A N 1
ATOM 644 C CA . GLU A 1 81 ? -13.765 10.619 -0.218 1.00 93.94 81 GLU A CA 1
ATOM 645 C C . GLU A 1 81 ? -13.757 9.085 -0.197 1.00 93.94 81 GLU A C 1
ATOM 647 O O . GLU A 1 81 ? -14.308 8.433 -1.077 1.00 93.94 81 GLU A O 1
ATOM 652 N N . ALA A 1 82 ? -12.988 8.506 0.733 1.00 92.44 82 ALA A N 1
ATOM 653 C CA . ALA A 1 82 ? -12.777 7.060 0.796 1.00 92.44 82 ALA A CA 1
ATOM 654 C C . ALA A 1 82 ? -14.117 6.316 0.911 1.00 92.44 82 ALA A C 1
ATOM 656 O O . ALA A 1 82 ? -14.880 6.569 1.841 1.00 92.44 82 ALA A O 1
ATOM 657 N N . ASP A 1 83 ? -14.367 5.395 -0.017 1.00 93.69 83 ASP A N 1
ATOM 658 C CA . ASP A 1 83 ? -15.648 4.693 -0.200 1.00 93.69 83 ASP A CA 1
ATOM 659 C C . ASP A 1 83 ? -15.488 3.165 -0.281 1.00 93.69 83 ASP A C 1
ATOM 661 O O . ASP A 1 83 ? -16.463 2.428 -0.418 1.00 93.69 83 ASP A O 1
ATOM 665 N N . ARG A 1 84 ? -14.250 2.677 -0.158 1.00 94.12 84 ARG A N 1
ATOM 666 C CA . ARG A 1 84 ? -13.899 1.254 -0.144 1.00 94.12 84 ARG A CA 1
ATOM 667 C C . ARG A 1 84 ? -12.679 0.989 0.729 1.00 94.12 84 ARG A C 1
ATOM 669 O O . ARG A 1 84 ? -11.903 1.892 1.052 1.00 94.12 84 ARG A O 1
ATOM 676 N N . PHE A 1 85 ? -12.479 -0.270 1.096 1.00 95.38 85 PHE A N 1
ATOM 677 C CA . PHE A 1 85 ? -11.405 -0.667 2.004 1.00 95.38 85 PHE A CA 1
ATOM 678 C C . PHE A 1 85 ? -10.008 -0.437 1.405 1.00 95.38 85 PHE A C 1
ATOM 680 O O . PHE A 1 85 ? -9.085 -0.019 2.104 1.00 95.38 85 PHE A O 1
ATOM 687 N N . GLU A 1 86 ? -9.872 -0.627 0.094 1.00 94.75 86 GLU A N 1
ATOM 688 C CA . GLU A 1 86 ? -8.631 -0.449 -0.663 1.00 94.75 86 GLU A CA 1
ATOM 689 C C . GLU A 1 86 ? -8.101 0.989 -0.579 1.00 94.75 86 GLU A C 1
ATOM 691 O O . GLU A 1 86 ? -6.889 1.205 -0.558 1.00 94.75 86 GLU A O 1
ATOM 696 N N . ASP A 1 87 ? -8.986 1.979 -0.437 1.00 94.94 87 ASP A N 1
ATOM 697 C CA . ASP A 1 87 ? -8.587 3.377 -0.268 1.00 94.94 87 ASP A CA 1
ATOM 698 C C . ASP A 1 87 ? -7.898 3.616 1.078 1.00 94.94 87 ASP A C 1
ATOM 700 O O . ASP A 1 87 ? -6.972 4.421 1.165 1.00 94.94 87 ASP A O 1
ATOM 704 N N . ILE A 1 88 ? -8.316 2.901 2.129 1.00 95.69 88 ILE A N 1
ATOM 705 C CA . ILE A 1 88 ? -7.676 2.968 3.449 1.00 95.69 88 ILE A CA 1
ATOM 706 C C . ILE A 1 88 ? -6.266 2.380 3.353 1.00 95.69 88 ILE A C 1
ATOM 708 O O . ILE A 1 88 ? -5.310 2.979 3.853 1.00 95.69 88 ILE A O 1
ATOM 712 N N . ILE A 1 89 ? -6.127 1.238 2.673 1.00 95.56 89 ILE A N 1
ATOM 713 C CA . ILE A 1 89 ? -4.836 0.575 2.449 1.00 95.56 89 ILE A CA 1
ATOM 714 C C . ILE A 1 89 ? -3.895 1.510 1.675 1.00 95.56 89 ILE A C 1
ATOM 716 O O . ILE A 1 89 ? -2.774 1.774 2.125 1.00 95.56 89 ILE A O 1
ATOM 720 N N . ALA A 1 90 ? -4.365 2.060 0.553 1.00 95.06 90 ALA A N 1
ATOM 721 C CA . ALA A 1 90 ? -3.594 2.968 -0.287 1.00 95.06 90 ALA A CA 1
ATOM 722 C C . ALA A 1 90 ? -3.188 4.231 0.478 1.00 95.06 90 ALA A C 1
ATOM 724 O O . ALA A 1 90 ? -2.031 4.649 0.424 1.00 95.06 90 ALA A O 1
ATOM 725 N N . LEU A 1 91 ? -4.109 4.817 1.244 1.00 94.62 91 LEU A N 1
ATOM 726 C CA . LEU A 1 91 ? -3.850 6.025 2.015 1.00 94.62 91 LEU A CA 1
ATOM 727 C C . LEU A 1 91 ? -2.783 5.806 3.097 1.00 94.62 91 LEU A C 1
ATOM 729 O O . LEU A 1 91 ? -1.850 6.600 3.205 1.00 94.62 91 LEU A O 1
ATOM 733 N N . VAL A 1 92 ? -2.872 4.720 3.869 1.00 94.94 92 VAL A N 1
ATOM 734 C CA . VAL A 1 92 ? -1.875 4.389 4.904 1.00 94.94 92 VAL A CA 1
ATOM 735 C C . VAL A 1 92 ? -0.489 4.136 4.298 1.00 94.94 92 VAL A C 1
ATOM 737 O O . VAL A 1 92 ? 0.533 4.454 4.920 1.00 94.94 92 VAL A O 1
ATOM 740 N N . ALA A 1 93 ? -0.433 3.574 3.090 1.00 93.38 93 ALA A N 1
ATOM 741 C CA . ALA A 1 93 ? 0.817 3.364 2.369 1.00 93.38 93 ALA A CA 1
ATOM 742 C C . ALA A 1 93 ? 1.398 4.676 1.811 1.00 93.38 93 ALA A C 1
ATOM 744 O O . ALA A 1 93 ? 2.595 4.928 1.962 1.00 93.38 93 ALA A O 1
ATOM 745 N N . LEU A 1 94 ? 0.553 5.535 1.231 1.00 92.94 94 LEU A N 1
ATOM 746 C CA . LEU A 1 94 ? 0.951 6.811 0.635 1.00 92.94 94 LEU A CA 1
ATOM 747 C C . LEU A 1 94 ? 1.310 7.883 1.669 1.00 92.94 94 LEU A C 1
ATOM 749 O O . LEU A 1 94 ? 2.128 8.750 1.376 1.00 92.94 94 LEU A O 1
ATOM 753 N N . TYR A 1 95 ? 0.726 7.860 2.869 1.00 92.94 95 TYR A N 1
ATOM 754 C CA . TYR A 1 95 ? 0.934 8.892 3.890 1.00 92.94 95 TYR A CA 1
ATOM 755 C C . TYR A 1 95 ? 2.258 8.704 4.660 1.00 92.94 95 TYR A C 1
ATOM 757 O O . TYR A 1 95 ? 2.295 8.544 5.882 1.00 92.94 95 TYR A O 1
ATOM 765 N N . ARG A 1 96 ? 3.372 8.681 3.921 1.00 89.38 96 ARG A N 1
ATOM 766 C CA . ARG A 1 96 ? 4.754 8.593 4.412 1.00 89.38 96 ARG A CA 1
ATOM 767 C C . ARG A 1 96 ? 5.669 9.540 3.620 1.00 89.38 96 ARG A C 1
ATOM 769 O O . ARG A 1 96 ? 5.380 9.818 2.454 1.00 89.38 96 ARG A O 1
ATOM 776 N N . PRO A 1 97 ? 6.786 10.018 4.204 1.00 84.94 97 PRO A N 1
ATOM 777 C CA . PRO A 1 97 ? 7.764 10.823 3.471 1.00 84.94 97 PRO A CA 1
ATOM 778 C C . PRO A 1 97 ? 8.212 10.121 2.181 1.00 84.94 97 PRO A C 1
ATOM 780 O O . PRO A 1 97 ? 8.594 8.956 2.234 1.00 84.94 97 PRO A O 1
ATOM 783 N N . GLY A 1 98 ? 8.153 10.821 1.043 1.00 84.25 98 GLY A N 1
ATOM 784 C CA . GLY A 1 98 ? 8.388 10.260 -0.294 1.00 84.25 98 GLY A CA 1
ATOM 785 C C . GLY A 1 98 ? 7.075 9.984 -1.041 1.00 84.25 98 GLY A C 1
ATOM 786 O O . GLY A 1 98 ? 6.695 10.788 -1.891 1.00 84.25 98 GLY A O 1
ATOM 787 N N . PRO A 1 99 ? 6.327 8.90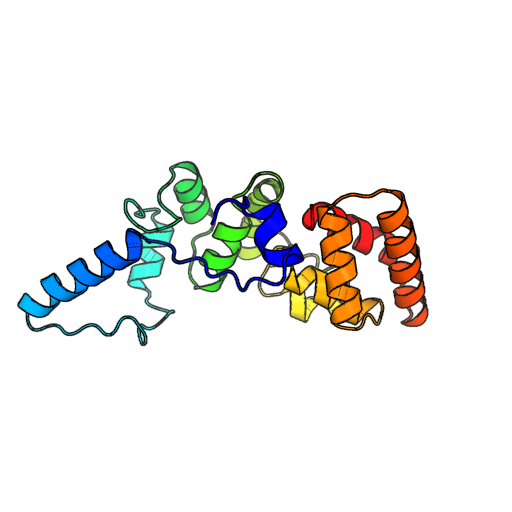9 -0.719 1.00 86.88 99 PRO A N 1
ATOM 788 C CA . PRO A 1 99 ? 5.066 8.592 -1.394 1.00 86.88 99 PRO A CA 1
ATOM 789 C C . PRO A 1 99 ? 3.964 9.655 -1.262 1.00 86.88 99 PRO A C 1
ATOM 791 O O . PRO A 1 99 ? 3.105 9.728 -2.144 1.00 86.88 99 PRO A O 1
ATOM 794 N N . MET A 1 100 ? 4.003 10.506 -0.225 1.00 90.62 100 MET A N 1
ATOM 795 C CA . MET A 1 100 ? 3.007 11.566 0.013 1.00 90.62 100 MET A CA 1
ATOM 796 C C . MET A 1 100 ? 2.808 12.509 -1.176 1.00 90.62 100 MET A C 1
ATOM 798 O O . MET A 1 100 ? 1.691 12.983 -1.392 1.00 90.62 100 MET A O 1
ATOM 802 N N . ASP A 1 101 ? 3.848 12.735 -1.980 1.00 90.44 101 ASP A N 1
ATOM 803 C CA . ASP A 1 101 ? 3.783 13.600 -3.163 1.00 90.44 101 ASP A CA 1
ATOM 804 C C . ASP A 1 101 ? 2.809 13.070 -4.230 1.00 90.44 101 ASP A C 1
ATOM 806 O O . ASP A 1 101 ? 2.324 13.828 -5.071 1.00 90.44 101 ASP A O 1
ATOM 810 N N . ASN A 1 102 ? 2.472 11.776 -4.180 1.00 92.12 102 ASN A N 1
ATOM 811 C CA . ASN A 1 102 ? 1.550 11.138 -5.119 1.00 92.12 102 ASN A CA 1
ATOM 812 C C . ASN A 1 102 ? 0.088 11.206 -4.675 1.00 92.12 102 ASN A C 1
ATOM 814 O O . ASN A 1 102 ? -0.796 10.986 -5.504 1.00 92.12 102 ASN A O 1
ATOM 818 N N . ILE A 1 103 ? -0.193 11.556 -3.413 1.00 94.94 103 ILE A N 1
ATOM 819 C CA . ILE A 1 103 ? -1.563 11.657 -2.886 1.00 94.94 103 ILE A CA 1
ATOM 820 C C . ILE A 1 103 ? -2.446 12.561 -3.766 1.00 94.94 103 ILE A C 1
ATOM 822 O O . ILE A 1 103 ? -3.544 12.134 -4.123 1.00 94.94 103 ILE A O 1
ATOM 826 N N . PRO A 1 104 ? -2.010 13.768 -4.188 1.00 95.00 104 PRO A N 1
ATOM 827 C CA . PRO A 1 104 ? -2.835 14.611 -5.048 1.00 95.00 104 PRO A CA 1
ATOM 828 C C . PRO A 1 104 ? -3.176 13.966 -6.397 1.00 95.00 104 PRO A C 1
ATOM 830 O O . PRO A 1 104 ? -4.296 14.129 -6.873 1.00 95.00 104 PRO A O 1
ATOM 833 N N . SER A 1 105 ? -2.235 13.242 -7.017 1.00 94.25 105 SER A N 1
ATOM 834 C CA . SER A 1 105 ? -2.483 12.539 -8.286 1.00 94.25 105 SER A CA 1
ATOM 835 C C . SER A 1 105 ? -3.426 11.357 -8.076 1.00 94.25 105 SER A C 1
ATOM 837 O O . SER A 1 105 ? -4.405 11.231 -8.806 1.00 94.25 105 SER A O 1
ATOM 839 N N . TYR A 1 106 ? -3.216 10.568 -7.019 1.00 95.69 106 TYR A N 1
ATOM 840 C CA . TYR A 1 106 ? -4.110 9.473 -6.640 1.00 95.69 106 TYR A CA 1
ATOM 841 C C . TYR A 1 106 ? -5.562 9.953 -6.473 1.00 95.69 106 TYR A C 1
ATOM 843 O O . TYR A 1 106 ? -6.467 9.404 -7.097 1.00 95.69 106 TYR A O 1
ATOM 851 N N . VAL A 1 107 ? -5.773 11.043 -5.724 1.00 96.31 107 VAL A N 1
ATOM 852 C CA . VAL A 1 107 ? -7.099 11.649 -5.511 1.00 96.31 107 VAL A CA 1
ATOM 853 C C . VAL A 1 107 ? -7.722 12.134 -6.825 1.00 96.31 107 VAL A C 1
ATOM 855 O O . VAL A 1 107 ? -8.872 11.812 -7.113 1.00 96.31 107 VAL A O 1
ATOM 858 N N . ARG A 1 108 ? -6.979 12.871 -7.663 1.00 96.94 108 ARG A N 1
ATOM 859 C CA . ARG A 1 108 ? -7.506 13.346 -8.957 1.00 96.94 108 ARG A CA 1
ATOM 860 C C . ARG A 1 108 ? -7.885 12.198 -9.886 1.00 96.94 108 ARG A C 1
ATOM 862 O O . ARG A 1 108 ? -8.897 12.286 -10.576 1.00 96.94 108 ARG A O 1
ATOM 869 N N . ARG A 1 109 ? -7.087 11.129 -9.914 1.00 96.25 109 ARG A N 1
ATOM 870 C CA . ARG A 1 109 ? -7.351 9.952 -10.749 1.00 96.25 109 ARG A CA 1
ATOM 871 C C . ARG A 1 109 ? -8.545 9.149 -10.251 1.00 96.25 109 ARG A C 1
ATOM 873 O O . ARG A 1 109 ? -9.344 8.717 -11.077 1.00 96.25 109 ARG A O 1
ATOM 880 N N . LYS A 1 110 ? -8.709 9.009 -8.929 1.00 95.12 110 LYS A N 1
ATOM 881 C CA . LYS A 1 110 ? -9.915 8.420 -8.331 1.00 95.12 110 LYS A CA 1
ATOM 882 C C . LYS A 1 110 ? -11.170 9.174 -8.779 1.00 95.12 110 LYS A C 1
ATOM 884 O O . LYS A 1 110 ? -12.117 8.560 -9.254 1.00 95.12 110 LYS A O 1
ATOM 889 N N . HIS A 1 111 ? -11.131 10.504 -8.717 1.00 95.81 111 HIS A N 1
ATOM 890 C CA . HIS A 1 111 ? -12.251 11.378 -9.089 1.00 95.81 111 HIS A CA 1
ATOM 891 C C . HIS A 1 111 ? -12.429 11.592 -10.601 1.00 95.81 111 HIS A C 1
ATOM 893 O O . HIS A 1 111 ? -13.224 12.433 -11.016 1.00 95.81 111 HIS A O 1
ATOM 899 N N . GLY A 1 112 ? -11.667 10.891 -11.449 1.00 95.25 112 GLY A N 1
ATOM 900 C CA . GLY A 1 112 ? -11.743 11.036 -12.908 1.00 95.25 112 GLY A CA 1
ATOM 901 C C . GLY A 1 112 ? -11.275 12.396 -13.448 1.00 95.25 112 GLY A C 1
ATOM 902 O O . GLY A 1 112 ? -11.502 12.710 -14.614 1.00 95.25 112 GLY A O 1
ATOM 903 N N . GLN A 1 113 ? -10.608 13.204 -12.622 1.00 96.31 113 GLN A N 1
ATOM 904 C CA . GLN A 1 113 ? -10.070 14.524 -12.973 1.00 96.31 113 GLN A CA 1
ATOM 905 C C . GLN A 1 113 ? -8.710 14.426 -13.684 1.00 96.31 113 GLN A C 1
ATOM 907 O O . GLN A 1 113 ? -8.264 15.374 -14.327 1.00 96.31 113 GLN A O 1
ATOM 912 N N . GLU A 1 114 ? -8.041 13.280 -13.568 1.00 96.38 114 GLU A N 1
ATOM 913 C CA . GLU A 1 114 ? -6.776 12.954 -14.224 1.00 96.38 114 GLU A CA 1
ATOM 914 C C . GLU A 1 114 ? -6.876 11.531 -14.789 1.00 96.38 114 GLU A C 1
ATOM 916 O O . GLU A 1 114 ? -7.358 10.626 -14.108 1.00 96.38 114 GLU A O 1
ATOM 921 N N . LYS A 1 115 ? -6.438 11.310 -16.035 1.00 95.38 115 LYS A N 1
ATOM 922 C CA . LYS A 1 115 ? -6.420 9.958 -16.612 1.00 95.38 115 LYS A CA 1
ATOM 923 C C . LYS A 1 115 ? -5.285 9.141 -15.979 1.00 95.38 115 LYS A C 1
ATOM 925 O O . LYS A 1 115 ? -4.151 9.621 -15.992 1.00 95.38 115 LYS A O 1
ATOM 930 N N . PRO A 1 116 ? -5.551 7.928 -15.461 1.00 94.38 116 PRO A N 1
ATOM 931 C CA . PRO A 1 116 ? -4.494 7.035 -15.004 1.00 94.38 116 PRO A CA 1
ATOM 932 C C . PRO A 1 116 ? -3.524 6.689 -16.134 1.00 94.38 116 PRO A C 1
ATOM 934 O O . PRO A 1 116 ? -3.947 6.292 -17.219 1.00 94.38 116 PRO A O 1
ATOM 937 N N . ASP A 1 117 ? -2.229 6.808 -15.855 1.00 92.44 117 ASP A N 1
ATOM 938 C CA . ASP A 1 117 ? -1.180 6.214 -16.676 1.00 92.44 117 ASP A CA 1
ATOM 939 C C . ASP A 1 117 ? -0.783 4.877 -16.045 1.00 92.44 117 ASP A C 1
ATOM 941 O O . ASP A 1 117 ? -0.278 4.838 -14.922 1.00 92.44 117 ASP A O 1
ATOM 945 N N . TYR A 1 118 ? -1.064 3.782 -16.750 1.00 94.94 118 TYR A N 1
ATOM 946 C CA . TYR A 1 118 ? -0.718 2.429 -16.314 1.00 94.94 118 TYR A CA 1
ATOM 947 C C . TYR A 1 118 ? 0.686 2.009 -16.742 1.00 94.94 118 TYR A C 1
ATOM 949 O O . TYR A 1 118 ? 1.062 0.863 -16.507 1.00 94.94 118 TYR A O 1
ATOM 957 N N . LEU A 1 119 ? 1.462 2.915 -17.348 1.00 92.62 119 LEU A N 1
ATOM 958 C CA . LEU A 1 119 ? 2.815 2.722 -17.866 1.00 92.62 119 LEU A CA 1
ATOM 959 C C . LEU A 1 119 ? 2.871 1.768 -19.065 1.00 92.62 119 LEU A C 1
ATOM 961 O O . LEU A 1 119 ? 3.465 2.070 -20.086 1.00 92.62 119 LEU A O 1
ATOM 965 N N . HIS A 1 120 ? 2.217 0.615 -18.988 1.00 94.62 120 HIS A N 1
ATOM 966 C CA . HIS A 1 120 ? 2.136 -0.355 -20.066 1.00 94.62 120 HIS A CA 1
ATOM 967 C C . HIS A 1 120 ? 0.813 -1.133 -19.975 1.00 94.62 120 HIS A C 1
ATOM 969 O O . HIS A 1 120 ? 0.389 -1.446 -18.862 1.00 94.62 120 HIS A O 1
ATOM 975 N N . PRO A 1 121 ? 0.179 -1.541 -21.094 1.00 94.62 121 PRO A N 1
ATOM 976 C CA . PRO A 1 121 ? -1.076 -2.305 -21.060 1.00 94.62 121 PRO A CA 1
ATOM 977 C C . PRO A 1 121 ? -1.018 -3.574 -20.194 1.00 94.62 121 PRO A C 1
ATOM 979 O O . PRO A 1 121 ? -1.975 -3.917 -19.510 1.00 94.62 121 PRO A O 1
ATOM 982 N N . LEU A 1 122 ? 0.137 -4.248 -20.163 1.00 94.69 122 LEU A N 1
ATOM 983 C CA . LEU A 1 122 ? 0.347 -5.438 -19.323 1.00 94.69 122 LEU A CA 1
ATOM 984 C C . LEU A 1 122 ? 0.328 -5.147 -17.812 1.00 94.69 122 LEU A C 1
ATOM 986 O O . LEU A 1 122 ? 0.163 -6.074 -17.024 1.00 94.69 122 LEU A O 1
ATOM 990 N N . LEU A 1 123 ? 0.529 -3.893 -17.404 1.00 96.12 123 LEU A N 1
ATOM 9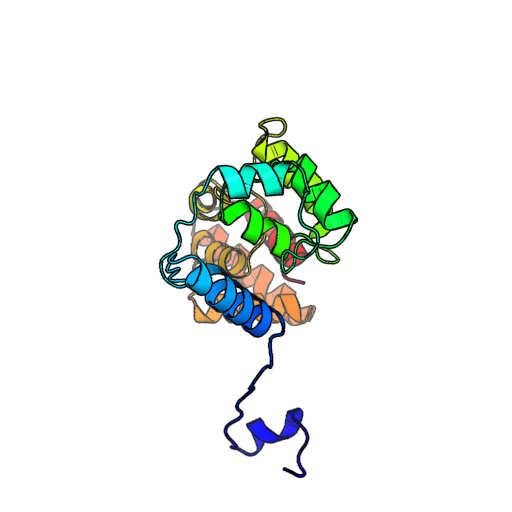91 C CA . LEU A 1 123 ? 0.554 -3.479 -16.002 1.00 96.12 123 LEU A CA 1
ATOM 992 C C . LEU A 1 123 ? -0.789 -2.952 -15.503 1.00 96.12 123 LEU A C 1
ATOM 994 O O . LEU A 1 123 ? -0.963 -2.818 -14.293 1.00 96.12 123 LEU A O 1
ATOM 998 N N . GLU A 1 124 ? -1.750 -2.692 -16.393 1.00 96.06 124 GLU A N 1
ATOM 999 C CA . GLU A 1 124 ? -3.078 -2.226 -15.997 1.00 96.06 124 GLU A CA 1
ATOM 1000 C C . GLU A 1 124 ? -3.713 -3.126 -14.922 1.00 96.06 124 GLU A C 1
ATOM 1002 O O . GLU A 1 124 ? -4.121 -2.583 -13.900 1.00 96.06 124 GLU A O 1
ATOM 1007 N N . PRO A 1 125 ? -3.715 -4.473 -15.021 1.00 95.62 125 PRO A N 1
ATOM 1008 C CA . PRO A 1 125 ? -4.302 -5.319 -13.978 1.00 95.62 125 PRO A CA 1
ATOM 1009 C C . PRO A 1 125 ? -3.667 -5.144 -12.590 1.00 95.62 125 PRO A C 1
ATOM 1011 O O . PRO A 1 125 ? -4.351 -5.310 -11.587 1.00 95.62 125 PRO A O 1
ATOM 1014 N N . VAL A 1 126 ? -2.377 -4.798 -12.532 1.00 95.31 126 VAL A N 1
ATOM 1015 C CA . VAL A 1 126 ? -1.612 -4.621 -11.284 1.00 95.31 126 VAL A CA 1
ATOM 1016 C C . VAL A 1 126 ? -1.807 -3.228 -10.691 1.00 95.31 126 VAL A C 1
ATOM 1018 O O . VAL A 1 126 ? -1.804 -3.052 -9.473 1.00 95.31 126 VAL A O 1
ATOM 1021 N N . LEU A 1 127 ? -1.964 -2.221 -11.549 1.0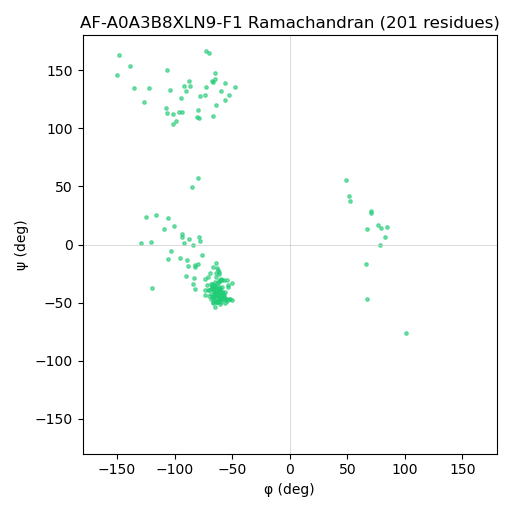0 95.62 127 LEU A N 1
ATOM 1022 C CA . LEU A 1 127 ? -2.009 -0.815 -11.154 1.00 95.62 127 LEU A CA 1
ATOM 1023 C C . LEU A 1 127 ? -3.427 -0.228 -11.157 1.00 95.62 127 LEU A C 1
ATOM 1025 O O . LEU A 1 127 ? -3.619 0.919 -10.755 1.00 95.62 127 LEU A O 1
ATOM 1029 N N . LYS A 1 128 ? -4.435 -0.978 -11.612 1.00 94.75 128 LYS A N 1
ATOM 1030 C CA . LYS A 1 128 ? -5.825 -0.512 -11.716 1.00 94.75 128 LYS A CA 1
ATOM 1031 C C . LYS A 1 128 ? -6.400 -0.089 -10.373 1.00 94.75 128 LYS A C 1
ATOM 1033 O O . LYS A 1 128 ? -6.996 0.982 -10.285 1.00 94.75 128 LYS A O 1
ATOM 1038 N N . GLU A 1 129 ? -6.196 -0.906 -9.346 1.00 92.56 129 GLU A N 1
ATOM 1039 C CA . GLU A 1 129 ? -6.688 -0.645 -7.989 1.00 92.56 129 GLU A CA 1
ATOM 1040 C C . GLU A 1 129 ? -6.087 0.638 -7.400 1.00 92.56 129 GLU A C 1
ATOM 1042 O O . GLU A 1 129 ? -6.762 1.388 -6.699 1.00 92.56 129 GLU A O 1
ATOM 1047 N N . THR A 1 130 ? -4.843 0.945 -7.775 1.00 95.00 130 THR A N 1
ATOM 1048 C CA . THR A 1 130 ? -4.105 2.122 -7.310 1.00 95.00 130 THR A CA 1
ATOM 1049 C C . THR A 1 130 ? -4.100 3.277 -8.314 1.00 95.00 130 THR A C 1
ATOM 1051 O O . THR A 1 130 ? -3.286 4.196 -8.211 1.00 95.00 130 THR A O 1
ATOM 1054 N N . HIS A 1 131 ? -4.997 3.247 -9.302 1.00 94.75 131 HIS A N 1
ATOM 1055 C CA . HIS A 1 131 ? -5.126 4.275 -10.336 1.00 94.75 131 HIS A CA 1
ATOM 1056 C C . HIS A 1 131 ? -3.797 4.611 -11.046 1.00 94.75 131 HIS A C 1
ATOM 1058 O O . HIS A 1 131 ? -3.475 5.776 -11.283 1.00 94.75 131 HIS A O 1
ATOM 1064 N N . GLY A 1 132 ? -2.982 3.607 -11.377 1.00 93.62 132 GLY A N 1
ATOM 1065 C CA . GLY A 1 132 ? -1.708 3.812 -12.079 1.00 93.62 132 GLY A CA 1
ATOM 1066 C C . GLY A 1 132 ? -0.560 4.295 -11.186 1.00 93.62 132 GLY A C 1
ATOM 1067 O O . GLY A 1 132 ? 0.538 4.530 -11.677 1.00 93.62 132 GLY A O 1
ATOM 1068 N N . VAL A 1 133 ? -0.791 4.493 -9.885 1.00 93.38 133 VAL A N 1
ATOM 1069 C CA . VAL A 1 133 ? 0.258 4.875 -8.929 1.00 93.38 133 VAL A CA 1
ATOM 1070 C C . VAL A 1 133 ? 0.880 3.604 -8.356 1.00 93.38 133 VAL A C 1
ATOM 1072 O O . VAL A 1 133 ? 0.158 2.706 -7.932 1.00 93.38 133 VAL A O 1
ATOM 1075 N N . ILE A 1 134 ? 2.209 3.509 -8.325 1.00 92.88 134 ILE A N 1
ATOM 1076 C CA . ILE A 1 134 ? 2.903 2.398 -7.662 1.00 92.88 134 ILE A CA 1
ATOM 1077 C C . ILE A 1 134 ? 2.922 2.701 -6.161 1.00 92.88 134 ILE A C 1
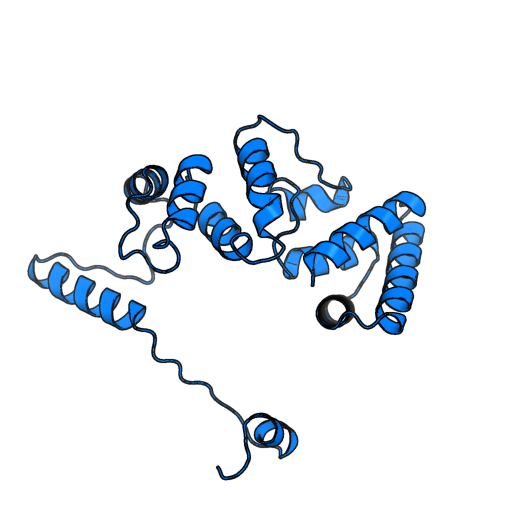ATOM 1079 O O . ILE A 1 134 ? 3.503 3.696 -5.737 1.00 92.88 134 ILE A O 1
ATOM 1083 N N . ILE A 1 135 ? 2.255 1.870 -5.365 1.00 92.19 135 ILE A N 1
ATOM 1084 C CA . ILE A 1 135 ? 2.089 2.078 -3.918 1.00 92.19 135 ILE A CA 1
ATOM 1085 C C . ILE A 1 135 ? 2.694 0.914 -3.127 1.00 92.19 135 ILE A C 1
ATOM 1087 O O . ILE A 1 135 ? 3.285 1.126 -2.067 1.00 92.19 135 ILE A O 1
ATOM 1091 N N . TYR A 1 136 ? 2.562 -0.313 -3.634 1.00 92.06 136 TYR A N 1
ATOM 1092 C CA . TYR A 1 136 ? 2.898 -1.525 -2.889 1.00 92.06 136 TYR A CA 1
ATOM 1093 C C . TYR A 1 136 ? 4.189 -2.181 -3.383 1.00 92.06 136 TYR A C 1
ATOM 1095 O O . TYR A 1 136 ? 4.528 -2.140 -4.568 1.00 92.06 136 TYR A O 1
ATOM 1103 N N . GLN A 1 137 ? 4.896 -2.852 -2.475 1.00 91.12 137 GLN A N 1
ATOM 1104 C CA . GLN A 1 137 ? 6.100 -3.616 -2.819 1.00 91.12 137 GLN A CA 1
ATOM 1105 C C . GLN A 1 137 ? 5.768 -4.800 -3.734 1.00 91.12 137 GLN A C 1
ATOM 1107 O O . GLN A 1 137 ? 6.536 -5.159 -4.622 1.00 91.12 137 GLN A O 1
ATOM 1112 N N . GLU A 1 138 ? 4.584 -5.364 -3.558 1.00 92.75 138 GLU A N 1
ATOM 1113 C CA . GLU A 1 138 ? 4.012 -6.421 -4.371 1.00 92.75 138 GLU A CA 1
ATOM 1114 C C . GLU A 1 138 ? 3.827 -5.958 -5.820 1.00 92.75 138 GLU A C 1
ATOM 1116 O O . GLU A 1 138 ? 4.143 -6.710 -6.740 1.00 92.75 138 GLU A O 1
ATOM 1121 N N . GLN A 1 139 ? 3.424 -4.700 -6.040 1.00 94.88 139 GLN A N 1
ATOM 1122 C CA . GLN A 1 139 ? 3.316 -4.128 -7.386 1.00 94.88 139 GLN A CA 1
ATOM 1123 C C . GLN A 1 139 ? 4.694 -4.004 -8.042 1.00 94.88 139 GLN A C 1
ATOM 1125 O O . GLN A 1 139 ? 4.846 -4.381 -9.201 1.00 94.88 139 GLN A O 1
ATOM 1130 N N . VAL A 1 140 ? 5.715 -3.551 -7.303 1.00 93.31 140 VAL A N 1
ATOM 1131 C CA . VAL A 1 140 ? 7.112 -3.505 -7.783 1.00 93.31 140 VAL A CA 1
ATOM 1132 C C . VAL A 1 140 ? 7.575 -4.886 -8.247 1.00 93.31 140 VAL A C 1
ATOM 1134 O O . VAL A 1 140 ? 8.122 -5.037 -9.342 1.00 93.31 140 VAL A O 1
ATOM 1137 N N . MET A 1 141 ? 7.304 -5.911 -7.437 1.00 95.00 141 MET A N 1
ATOM 1138 C CA . MET A 1 141 ? 7.655 -7.285 -7.770 1.00 95.00 141 MET A CA 1
ATOM 1139 C C . MET A 1 141 ? 6.900 -7.763 -9.014 1.00 95.00 141 MET A C 1
ATOM 1141 O O . MET A 1 141 ? 7.527 -8.235 -9.962 1.00 95.00 141 MET A O 1
ATOM 1145 N N . GLN A 1 142 ? 5.578 -7.581 -9.062 1.00 96.06 142 GLN A N 1
ATOM 1146 C CA . GLN A 1 142 ? 4.747 -7.988 -10.196 1.00 96.06 142 GLN A CA 1
ATOM 1147 C C . GLN A 1 142 ? 5.146 -7.287 -11.501 1.00 96.06 142 GLN A C 1
ATOM 1149 O O . GLN A 1 142 ? 5.197 -7.941 -12.542 1.00 96.06 142 GLN A O 1
ATOM 1154 N N . ILE A 1 143 ? 5.507 -6.000 -11.461 1.00 95.94 143 ILE A N 1
ATOM 1155 C CA . ILE A 1 143 ? 6.007 -5.259 -12.629 1.00 95.94 143 ILE A CA 1
ATOM 1156 C C . ILE A 1 143 ? 7.251 -5.944 -13.212 1.00 95.94 143 ILE A C 1
ATOM 1158 O O . ILE A 1 143 ? 7.315 -6.181 -14.421 1.00 95.94 143 ILE A O 1
ATOM 1162 N N . ALA A 1 144 ? 8.214 -6.325 -12.369 1.00 95.94 144 ALA A N 1
ATOM 1163 C CA . ALA A 1 144 ? 9.429 -7.012 -12.811 1.00 95.94 144 ALA A CA 1
ATOM 1164 C C . ALA A 1 144 ? 9.150 -8.411 -13.387 1.00 95.94 144 ALA A C 1
ATOM 1166 O O . ALA A 1 144 ? 9.773 -8.817 -14.375 1.00 95.94 144 ALA A O 1
ATOM 1167 N N . GLN A 1 145 ? 8.187 -9.146 -12.827 1.00 96.56 145 GLN A N 1
ATOM 1168 C CA . GLN A 1 145 ? 7.784 -10.450 -13.366 1.00 96.56 145 GLN A CA 1
ATOM 1169 C C . GLN A 1 145 ? 7.116 -10.305 -14.741 1.00 96.56 145 GLN A C 1
ATOM 1171 O O . GLN A 1 145 ? 7.505 -10.964 -15.717 1.00 96.56 145 GLN A O 1
ATOM 1176 N N . ILE A 1 146 ? 6.135 -9.404 -14.831 1.00 96.25 146 ILE A N 1
ATOM 1177 C CA . ILE A 1 146 ? 5.307 -9.204 -16.021 1.00 96.25 146 ILE A CA 1
ATOM 1178 C C . ILE A 1 146 ? 6.142 -8.651 -17.169 1.00 96.25 146 ILE A C 1
ATOM 1180 O O . ILE A 1 146 ? 6.122 -9.233 -18.255 1.00 96.25 146 ILE A O 1
ATOM 1184 N N . LEU A 1 147 ? 6.923 -7.593 -16.944 1.00 95.88 147 LEU A N 1
ATOM 1185 C CA . LEU A 1 147 ? 7.682 -6.959 -18.021 1.00 95.88 147 LEU A CA 1
ATOM 1186 C C . LEU A 1 147 ? 8.996 -7.677 -18.306 1.00 95.88 147 LEU A C 1
ATOM 1188 O O . LEU A 1 147 ? 9.331 -7.865 -19.466 1.00 95.88 147 LEU A O 1
ATOM 1192 N N . SER A 1 148 ? 9.696 -8.169 -17.284 1.00 96.19 148 SER A N 1
ATOM 1193 C CA . SER A 1 148 ? 11.110 -8.555 -17.433 1.00 96.19 148 SER A CA 1
ATOM 1194 C C . SER A 1 148 ? 11.398 -10.027 -17.128 1.00 96.19 148 SER A C 1
ATOM 1196 O O . SER A 1 148 ? 12.549 -10.471 -17.200 1.00 96.19 148 SER A O 1
ATOM 1198 N N . GLY A 1 149 ? 1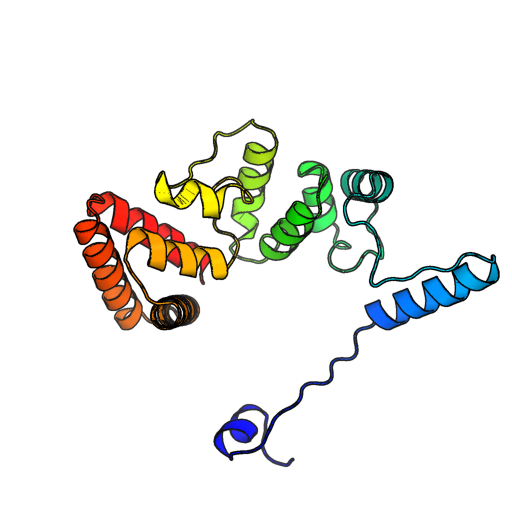0.352 -10.802 -16.816 1.00 95.44 149 GLY A N 1
ATOM 1199 C CA . GLY A 1 149 ? 10.436 -12.252 -16.629 1.00 95.44 149 GLY A CA 1
ATOM 1200 C C . GLY A 1 149 ? 11.171 -12.664 -15.358 1.00 95.44 149 GLY A C 1
ATOM 1201 O O . GLY A 1 149 ? 11.801 -13.715 -15.343 1.00 95.44 149 GLY A O 1
ATOM 1202 N N . TYR A 1 150 ? 11.135 -11.828 -14.321 1.00 96.75 150 TYR A N 1
ATOM 1203 C CA . TYR A 1 150 ? 11.681 -12.181 -13.014 1.00 96.75 150 TYR A CA 1
ATOM 1204 C C . TYR A 1 150 ? 10.885 -13.344 -12.399 1.00 96.75 150 TYR A C 1
ATOM 1206 O O . TYR A 1 150 ? 9.656 -13.406 -12.485 1.00 96.75 150 TYR A O 1
ATOM 1214 N N . SER A 1 151 ? 11.579 -14.249 -11.721 1.00 96.00 151 SER A N 1
ATOM 1215 C CA . SER A 1 151 ? 10.982 -15.126 -10.714 1.00 96.00 151 SER A CA 1
ATOM 1216 C C . SER A 1 151 ? 10.590 -14.324 -9.467 1.00 96.00 151 SER A C 1
ATOM 1218 O O . SER A 1 151 ? 11.042 -13.197 -9.263 1.00 96.00 151 SER A O 1
ATOM 1220 N N . LEU A 1 152 ? 9.766 -14.908 -8.592 1.00 91.81 152 LEU A N 1
ATOM 1221 C CA . LEU A 1 152 ? 9.372 -14.247 -7.342 1.00 91.81 152 LEU A CA 1
ATOM 1222 C C . LEU A 1 152 ? 10.589 -13.941 -6.447 1.00 91.81 152 LEU A C 1
ATOM 1224 O O . LEU A 1 152 ? 10.654 -12.882 -5.828 1.00 91.81 152 LEU A O 1
ATOM 1228 N N . GLY A 1 153 ? 11.574 -14.848 -6.427 1.00 93.50 153 GLY A N 1
ATOM 1229 C CA . GLY A 1 153 ? 12.821 -14.669 -5.683 1.00 93.50 153 GLY A CA 1
ATOM 1230 C C . GLY A 1 153 ? 13.682 -13.538 -6.243 1.00 93.50 153 GLY A C 1
ATOM 1231 O O . GLY A 1 153 ? 14.133 -12.684 -5.485 1.00 93.50 153 GLY A O 1
ATOM 1232 N N . GLU A 1 154 ? 13.863 -13.477 -7.566 1.00 94.25 154 GLU A N 1
ATOM 1233 C CA . GLU A 1 154 ? 14.582 -12.364 -8.206 1.00 94.25 154 GLU A CA 1
ATOM 1234 C C . GLU A 1 154 ? 13.869 -11.026 -7.972 1.00 94.25 154 GLU A C 1
ATOM 1236 O O . GLU A 1 154 ? 14.523 -10.006 -7.761 1.00 94.25 154 GLU A O 1
ATOM 1241 N N . ALA A 1 155 ? 12.533 -11.013 -7.993 1.00 94.31 155 ALA A N 1
ATOM 1242 C CA . ALA A 1 155 ? 11.748 -9.803 -7.769 1.00 94.31 155 ALA A CA 1
ATOM 1243 C C . ALA A 1 155 ? 11.886 -9.287 -6.324 1.00 94.31 155 ALA A C 1
ATOM 1245 O O . ALA A 1 155 ? 11.988 -8.078 -6.113 1.00 94.31 155 ALA A O 1
ATOM 1246 N N . ASP A 1 156 ? 11.965 -10.178 -5.327 1.00 91.19 156 ASP A N 1
ATOM 1247 C CA . ASP A 1 156 ? 12.279 -9.768 -3.950 1.00 91.19 156 ASP A CA 1
ATOM 1248 C C . ASP A 1 156 ? 13.719 -9.244 -3.826 1.00 91.19 156 ASP A C 1
ATOM 1250 O O . ASP A 1 156 ? 13.956 -8.272 -3.109 1.00 91.19 156 ASP A O 1
ATOM 1254 N N . LEU A 1 157 ? 14.686 -9.827 -4.549 1.00 90.62 157 LEU A N 1
ATOM 1255 C CA . LEU A 1 157 ? 16.055 -9.297 -4.593 1.00 90.62 157 LEU A CA 1
ATOM 1256 C C . LEU A 1 157 ? 16.088 -7.875 -5.172 1.00 90.62 157 LEU A C 1
ATOM 1258 O O . LEU A 1 157 ? 16.708 -7.000 -4.570 1.00 90.62 157 LEU A O 1
ATOM 1262 N N . LEU A 1 158 ? 15.364 -7.623 -6.269 1.00 91.31 158 LEU A N 1
ATOM 1263 C CA . LEU A 1 158 ? 15.205 -6.284 -6.847 1.00 91.31 158 LEU A CA 1
ATOM 1264 C C . LEU A 1 158 ? 14.642 -5.288 -5.824 1.00 91.31 158 LEU A C 1
ATOM 1266 O O . LEU A 1 158 ? 15.229 -4.233 -5.591 1.00 91.31 158 LEU A O 1
ATOM 1270 N N . ARG A 1 159 ? 13.540 -5.652 -5.160 1.00 90.50 15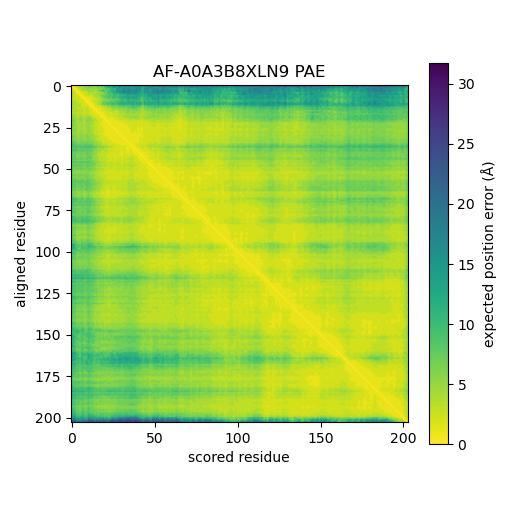9 ARG A N 1
ATOM 1271 C CA . ARG A 1 159 ? 12.902 -4.831 -4.122 1.00 90.50 159 ARG A CA 1
ATOM 1272 C C . ARG A 1 159 ? 13.872 -4.496 -2.979 1.00 90.50 159 ARG A C 1
ATOM 1274 O O . ARG A 1 159 ? 13.916 -3.360 -2.511 1.00 90.50 159 ARG A O 1
ATOM 1281 N N . ARG A 1 160 ? 14.668 -5.470 -2.519 1.00 89.12 160 ARG A N 1
ATOM 1282 C CA . ARG A 1 160 ? 15.684 -5.253 -1.471 1.00 89.12 160 ARG A CA 1
ATOM 1283 C C . ARG A 1 160 ? 16.809 -4.329 -1.934 1.00 89.12 160 ARG A C 1
ATOM 1285 O O . ARG A 1 160 ? 17.272 -3.520 -1.129 1.00 89.12 160 ARG A O 1
ATOM 1292 N N . ALA A 1 161 ? 17.251 -4.461 -3.184 1.00 88.94 161 ALA A N 1
ATOM 1293 C CA . ALA A 1 161 ? 18.289 -3.616 -3.769 1.00 88.94 161 ALA A CA 1
ATOM 1294 C C . ALA A 1 161 ? 17.851 -2.143 -3.804 1.00 88.94 161 ALA A C 1
ATOM 1296 O O . ALA A 1 161 ? 18.589 -1.274 -3.331 1.00 88.94 161 ALA A O 1
ATOM 1297 N N . MET A 1 162 ? 16.615 -1.883 -4.247 1.00 86.44 162 MET A N 1
ATOM 1298 C CA . MET A 1 162 ? 16.019 -0.542 -4.281 1.00 86.44 162 MET A CA 1
ATOM 1299 C C . MET A 1 162 ? 15.945 0.096 -2.890 1.00 86.44 162 MET A C 1
ATOM 1301 O O . MET A 1 162 ? 16.376 1.231 -2.701 1.00 86.44 162 MET A O 1
ATOM 1305 N N . GLY A 1 163 ? 15.529 -0.665 -1.872 1.00 85.88 163 GLY A N 1
ATOM 1306 C CA . GLY A 1 163 ? 15.493 -0.165 -0.494 1.00 85.88 163 GLY A CA 1
ATOM 1307 C C . GLY A 1 163 ? 16.873 0.192 0.082 1.00 85.88 163 GLY A C 1
ATOM 1308 O O . GLY A 1 163 ? 16.976 1.056 0.952 1.00 85.88 163 GLY A O 1
ATOM 1309 N N . LYS A 1 164 ? 17.953 -0.451 -0.391 1.00 86.00 164 LYS A N 1
ATOM 1310 C CA . LYS A 1 164 ? 19.334 -0.153 0.036 1.00 86.00 164 LYS A CA 1
ATOM 1311 C C . LYS A 1 164 ? 20.009 0.949 -0.788 1.00 86.00 164 LYS A C 1
ATOM 1313 O O . LYS A 1 164 ? 21.015 1.488 -0.329 1.00 86.00 164 LYS A O 1
ATOM 1318 N N . LYS A 1 165 ? 19.499 1.260 -1.986 1.00 82.94 165 LYS A N 1
ATOM 1319 C CA . LYS A 1 165 ? 20.038 2.267 -2.923 1.00 82.94 165 LYS A CA 1
ATOM 1320 C C . LYS A 1 165 ? 21.529 2.090 -3.248 1.00 82.94 165 LYS A C 1
ATOM 1322 O O . LYS A 1 165 ? 22.277 3.060 -3.388 1.00 82.94 165 LYS A O 1
ATOM 1327 N N . ILE A 1 166 ? 21.991 0.843 -3.372 1.00 86.12 166 ILE A N 1
ATOM 1328 C CA . ILE A 1 166 ? 23.386 0.552 -3.733 1.00 86.12 166 ILE A CA 1
ATOM 1329 C C . ILE A 1 166 ? 23.548 0.731 -5.243 1.00 86.12 166 ILE A C 1
ATOM 1331 O O . ILE A 1 166 ? 23.082 -0.092 -6.024 1.00 86.12 166 ILE A O 1
ATOM 1335 N N . LYS A 1 167 ? 24.254 1.790 -5.657 1.00 87.75 167 LYS A N 1
ATOM 1336 C CA . LYS A 1 167 ? 24.377 2.196 -7.069 1.00 87.75 167 LYS A CA 1
ATOM 1337 C C . LYS A 1 167 ? 24.789 1.057 -8.012 1.00 87.75 167 LYS A C 1
ATOM 1339 O O . LYS A 1 167 ? 24.155 0.864 -9.038 1.00 87.75 167 LYS A O 1
ATOM 1344 N N . ALA A 1 168 ? 25.821 0.289 -7.660 1.00 90.62 168 ALA A N 1
ATOM 1345 C CA . ALA A 1 168 ? 26.301 -0.809 -8.505 1.00 90.62 168 ALA A CA 1
ATOM 1346 C C . ALA A 1 168 ? 25.269 -1.943 -8.661 1.00 90.62 168 ALA A C 1
ATOM 1348 O O . ALA A 1 168 ? 25.138 -2.514 -9.738 1.00 90.62 168 ALA A O 1
ATOM 1349 N N . GLU A 1 169 ? 24.520 -2.246 -7.597 1.00 90.00 169 GLU A N 1
ATOM 1350 C CA . GLU A 1 169 ? 23.464 -3.262 -7.619 1.00 90.00 169 GLU A CA 1
ATOM 1351 C C . GLU A 1 169 ? 22.264 -2.779 -8.443 1.00 90.00 169 GLU A C 1
ATOM 1353 O O . GLU A 1 169 ? 21.714 -3.536 -9.238 1.00 90.00 169 GLU A O 1
ATOM 1358 N N . MET A 1 170 ? 21.916 -1.496 -8.323 1.00 90.69 170 MET A N 1
ATOM 1359 C CA . MET A 1 170 ? 20.831 -0.877 -9.082 1.00 90.69 170 MET A CA 1
ATOM 1360 C C . MET A 1 170 ? 21.098 -0.828 -10.585 1.00 90.69 170 MET A C 1
ATOM 1362 O O . MET A 1 170 ? 20.199 -1.145 -11.357 1.00 90.69 170 MET A O 1
ATOM 1366 N N . GLU A 1 171 ? 22.321 -0.508 -11.016 1.00 92.00 171 GLU A N 1
ATOM 1367 C CA . GLU A 1 171 ? 22.675 -0.548 -12.443 1.00 92.00 171 GLU A CA 1
ATOM 1368 C C . GLU A 1 171 ? 22.568 -1.970 -13.014 1.00 92.00 171 GLU A C 1
ATOM 1370 O O . GLU A 1 171 ? 21.985 -2.166 -14.081 1.00 92.00 171 GLU A O 1
ATOM 1375 N N . ALA A 1 172 ? 23.040 -2.982 -12.276 1.00 93.44 172 ALA A N 1
ATOM 1376 C CA . ALA A 1 172 ? 22.908 -4.379 -12.690 1.00 93.44 172 ALA A CA 1
ATOM 1377 C C . ALA A 1 172 ? 21.433 -4.815 -12.783 1.00 93.44 172 ALA A C 1
ATOM 1379 O O . ALA A 1 172 ? 21.028 -5.495 -13.729 1.00 93.44 172 ALA A O 1
ATOM 1380 N N . GLN A 1 173 ? 20.605 -4.392 -11.824 1.00 94.88 173 GLN A N 1
ATOM 1381 C CA . GLN A 1 173 ? 19.167 -4.651 -11.843 1.00 94.88 173 GLN A CA 1
ATOM 1382 C C . GLN A 1 173 ? 18.459 -3.931 -12.994 1.00 94.88 173 GLN A C 1
ATOM 1384 O O . GLN A 1 173 ? 17.592 -4.517 -13.642 1.00 94.88 173 GLN A O 1
ATOM 1389 N N . LYS A 1 174 ? 18.853 -2.693 -13.295 1.00 95.12 174 LYS A N 1
ATOM 1390 C CA . LYS A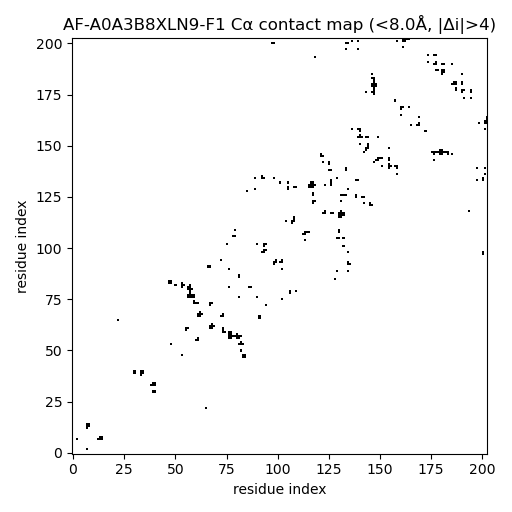 1 174 ? 18.329 -1.927 -14.427 1.00 95.12 174 LYS A CA 1
ATOM 1391 C C . LYS A 1 174 ? 18.631 -2.621 -15.745 1.00 95.12 174 LYS A C 1
ATOM 1393 O O . LYS A 1 174 ? 17.732 -2.805 -16.563 1.00 95.12 174 LYS A O 1
ATOM 1398 N N . GLU A 1 175 ? 19.873 -3.055 -15.941 1.00 95.81 175 GLU A N 1
ATOM 1399 C CA . GLU A 1 175 ? 20.277 -3.797 -17.134 1.00 95.81 175 GLU A CA 1
ATOM 1400 C C . GLU A 1 175 ? 19.484 -5.103 -17.278 1.00 95.81 175 GLU A C 1
ATOM 1402 O O . GLU A 1 175 ? 18.938 -5.387 -18.352 1.00 95.81 175 GLU A O 1
ATOM 1407 N N . ARG A 1 176 ? 19.344 -5.870 -16.188 1.00 96.19 176 ARG A N 1
ATOM 1408 C CA . ARG A 1 176 ? 18.566 -7.116 -16.164 1.00 96.19 176 ARG A CA 1
ATOM 1409 C C . ARG A 1 176 ? 17.085 -6.887 -16.468 1.00 96.19 176 ARG A C 1
ATOM 1411 O O . ARG A 1 176 ? 16.488 -7.685 -17.202 1.00 96.19 176 ARG A O 1
ATOM 1418 N N . PHE A 1 177 ? 16.498 -5.824 -15.922 1.00 97.25 177 PHE A N 1
ATOM 1419 C CA . PHE A 1 177 ? 15.114 -5.441 -16.170 1.00 97.25 177 PHE A CA 1
ATOM 1420 C C . PHE A 1 177 ? 14.910 -5.055 -17.633 1.00 97.25 177 PHE A C 1
ATOM 1422 O O . PHE A 1 177 ? 14.069 -5.639 -18.309 1.00 97.25 177 PHE A O 1
ATOM 1429 N N . VAL A 1 178 ? 15.711 -4.123 -18.150 1.00 97.38 178 VAL A N 1
ATOM 1430 C CA . VAL A 1 178 ? 15.580 -3.622 -19.523 1.00 97.38 178 VAL A CA 1
ATOM 1431 C C . VAL A 1 178 ? 15.805 -4.741 -20.539 1.00 97.38 178 VAL A C 1
ATOM 1433 O O . VAL A 1 178 ? 15.026 -4.872 -21.478 1.00 97.3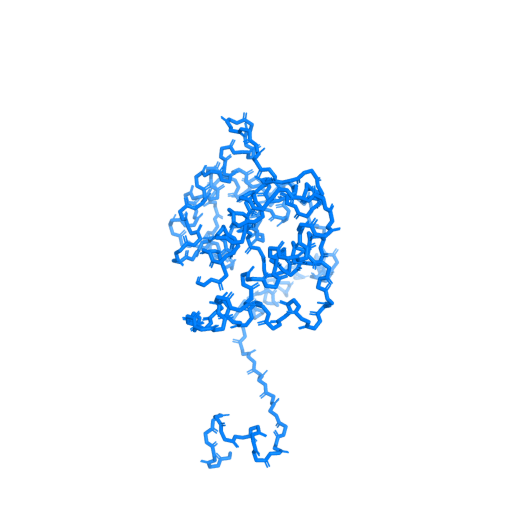8 178 VAL A O 1
ATOM 1436 N N . THR A 1 179 ? 16.810 -5.594 -20.334 1.00 97.06 179 THR A N 1
ATOM 1437 C CA . THR A 1 179 ? 17.068 -6.745 -21.215 1.00 97.06 179 THR A CA 1
ATOM 1438 C C . THR A 1 179 ? 15.884 -7.714 -21.231 1.00 97.06 179 THR A C 1
ATOM 1440 O O . THR A 1 179 ? 15.464 -8.160 -22.298 1.00 97.06 179 THR A O 1
ATOM 1443 N N . GLY A 1 180 ? 15.302 -7.999 -20.061 1.00 96.62 180 GLY A N 1
ATOM 1444 C CA . GLY A 1 180 ? 14.108 -8.837 -19.954 1.00 96.62 180 GLY A CA 1
ATOM 1445 C C . GLY A 1 180 ? 12.893 -8.230 -20.657 1.00 96.62 180 GLY A C 1
ATOM 1446 O O . GLY A 1 180 ? 12.188 -8.936 -21.374 1.00 96.62 180 GLY A O 1
ATOM 1447 N N . ALA A 1 181 ? 12.676 -6.924 -20.495 1.00 97.19 181 ALA A N 1
ATOM 1448 C CA . ALA A 1 181 ? 11.582 -6.196 -21.132 1.00 97.19 181 ALA A CA 1
ATOM 1449 C C . ALA A 1 181 ? 11.706 -6.172 -22.662 1.00 97.19 181 ALA A C 1
ATOM 1451 O O . ALA A 1 181 ? 10.737 -6.453 -23.369 1.00 97.19 181 ALA A O 1
ATOM 1452 N N . VAL A 1 182 ? 12.913 -5.928 -23.179 1.00 97.25 182 VAL A N 1
ATOM 1453 C CA . VAL A 1 182 ? 13.195 -5.960 -24.622 1.00 97.25 182 VAL A CA 1
ATOM 1454 C C . VAL A 1 182 ? 12.959 -7.355 -25.202 1.00 97.25 182 VAL A C 1
ATOM 1456 O O . VAL A 1 182 ? 12.356 -7.475 -26.266 1.00 97.25 182 VAL A O 1
ATOM 1459 N N . ALA A 1 183 ? 13.337 -8.421 -24.488 1.00 95.94 183 ALA A N 1
ATOM 1460 C CA . ALA A 1 183 ? 13.054 -9.795 -24.913 1.00 95.94 183 ALA A CA 1
ATOM 1461 C C . ALA A 1 183 ? 11.544 -10.110 -24.997 1.00 95.94 183 ALA A C 1
ATOM 1463 O O . ALA A 1 183 ? 11.148 -11.012 -25.734 1.00 95.94 183 ALA A O 1
ATOM 1464 N N . LYS A 1 184 ? 10.697 -9.352 -24.288 1.00 93.56 184 LYS A N 1
ATOM 1465 C CA . LYS A 1 184 ? 9.228 -9.422 -24.376 1.00 93.56 184 LYS A CA 1
ATOM 1466 C C . LYS A 1 184 ? 8.615 -8.416 -25.361 1.00 93.56 184 LYS A C 1
ATOM 1468 O O . LYS A 1 184 ? 7.394 -8.286 -25.409 1.00 93.56 184 LYS A O 1
ATOM 1473 N N . GLY A 1 185 ? 9.434 -7.723 -26.152 1.00 94.06 185 GLY A N 1
ATOM 1474 C CA . GLY A 1 185 ? 8.982 -6.790 -27.189 1.00 94.06 185 GLY A CA 1
ATOM 1475 C C . GLY A 1 185 ? 8.665 -5.377 -26.695 1.00 94.06 185 GLY A C 1
ATOM 1476 O O . GLY A 1 185 ? 8.015 -4.620 -27.412 1.00 94.06 185 GLY A O 1
ATOM 1477 N N . ILE A 1 186 ? 9.104 -5.006 -25.489 1.00 95.56 186 ILE A N 1
ATOM 1478 C CA . ILE A 1 186 ? 8.936 -3.649 -24.953 1.00 95.56 186 ILE A CA 1
ATOM 1479 C C . ILE A 1 186 ? 10.111 -2.783 -25.416 1.00 95.56 186 ILE A C 1
ATOM 1481 O O . ILE A 1 186 ? 11.266 -3.208 -25.361 1.00 95.56 186 ILE A O 1
ATOM 1485 N N . ASP A 1 187 ? 9.827 -1.555 -25.853 1.00 96.31 187 ASP A N 1
ATOM 1486 C CA . ASP A 1 187 ? 10.867 -0.600 -26.239 1.00 96.31 187 ASP A CA 1
ATOM 1487 C C . ASP A 1 187 ? 11.870 -0.358 -25.097 1.00 96.31 187 ASP A C 1
ATOM 1489 O O . ASP A 1 187 ? 11.499 -0.209 -23.931 1.00 96.31 187 ASP A O 1
ATOM 1493 N N . LYS A 1 188 ? 13.159 -0.279 -25.445 1.00 95.75 188 LYS A N 1
ATOM 1494 C CA . LYS A 1 188 ? 14.254 -0.129 -24.480 1.00 95.75 188 LYS A CA 1
ATOM 1495 C C . LYS A 1 188 ? 14.132 1.157 -23.658 1.00 95.75 188 LYS A C 1
ATOM 1497 O O . LYS A 1 188 ? 14.379 1.137 -22.453 1.00 95.75 188 LYS A O 1
ATOM 1502 N N . THR A 1 189 ? 13.775 2.266 -24.304 1.00 95.44 189 THR A N 1
ATOM 1503 C CA . THR A 1 189 ? 13.634 3.577 -23.650 1.00 95.44 189 THR A CA 1
ATOM 1504 C C . THR A 1 189 ? 12.444 3.553 -22.707 1.00 95.44 189 THR A C 1
ATOM 1506 O O . THR A 1 189 ? 12.540 3.993 -21.564 1.00 95.44 189 THR A O 1
ATOM 1509 N N . HIS A 1 190 ? 11.341 2.961 -23.159 1.00 94.62 190 HIS A N 1
ATOM 1510 C CA . HIS A 1 190 ? 10.158 2.793 -22.337 1.00 94.62 190 HIS A CA 1
ATOM 1511 C C . HIS A 1 190 ? 10.432 1.907 -21.110 1.00 94.62 190 HIS A C 1
ATOM 1513 O O . HIS A 1 190 ? 10.130 2.305 -19.987 1.00 94.62 190 HIS A O 1
ATOM 1519 N N . ALA A 1 191 ? 11.080 0.754 -21.287 1.00 96.25 191 ALA A N 1
ATOM 1520 C CA . ALA A 1 191 ? 11.452 -0.128 -20.183 1.00 96.25 191 ALA A CA 1
ATOM 1521 C C . ALA A 1 191 ? 12.361 0.568 -19.158 1.00 96.25 191 ALA A C 1
ATOM 1523 O O . ALA A 1 191 ? 12.166 0.407 -17.953 1.00 96.25 191 ALA A O 1
ATOM 1524 N N . ALA A 1 192 ? 13.322 1.374 -19.623 1.00 95.75 192 ALA A N 1
ATOM 1525 C CA . ALA A 1 192 ? 14.177 2.162 -18.742 1.00 95.75 192 ALA A CA 1
ATOM 1526 C C . ALA A 1 192 ? 13.367 3.195 -17.943 1.00 95.75 192 ALA A C 1
ATOM 1528 O O . ALA A 1 192 ? 13.546 3.289 -16.734 1.00 95.75 192 ALA A O 1
ATOM 1529 N N . ASN A 1 193 ? 12.430 3.905 -18.579 1.00 95.00 193 ASN A N 1
ATOM 1530 C CA . ASN A 1 193 ? 11.560 4.863 -17.889 1.00 95.00 193 ASN A CA 1
ATOM 1531 C C . ASN A 1 193 ? 10.694 4.191 -16.814 1.00 95.00 193 ASN A C 1
ATOM 1533 O O . ASN A 1 193 ? 10.555 4.726 -15.716 1.00 95.00 193 ASN A O 1
ATOM 1537 N N . ILE A 1 194 ? 10.142 3.005 -17.099 1.00 94.62 194 ILE A N 1
ATOM 1538 C CA . ILE A 1 194 ? 9.369 2.238 -16.111 1.00 94.62 194 ILE A CA 1
ATOM 1539 C C . ILE A 1 194 ? 10.256 1.849 -14.926 1.00 94.62 194 ILE A C 1
ATOM 1541 O O . ILE A 1 194 ? 9.835 1.996 -13.782 1.00 94.62 194 ILE A O 1
ATOM 1545 N N . PHE A 1 195 ? 11.487 1.398 -15.177 1.00 94.69 195 PHE A N 1
ATOM 1546 C CA . PHE A 1 195 ? 12.422 1.046 -14.109 1.00 94.69 195 PHE A CA 1
ATOM 1547 C C . PHE A 1 195 ? 12.733 2.233 -13.187 1.00 94.69 195 PHE A C 1
ATOM 1549 O O . PHE A 1 195 ? 12.701 2.075 -11.971 1.00 94.69 195 PHE A O 1
ATOM 1556 N N . GLU A 1 196 ? 12.977 3.422 -13.744 1.00 92.00 196 GLU A N 1
ATOM 1557 C CA . GLU A 1 196 ? 13.226 4.641 -12.956 1.00 92.00 196 GLU A CA 1
ATOM 1558 C C . GLU A 1 196 ? 12.027 5.017 -12.076 1.00 92.00 196 GLU A C 1
ATOM 1560 O O . GLU A 1 196 ? 12.193 5.428 -10.927 1.00 92.00 196 GLU A O 1
ATOM 1565 N N . LEU A 1 197 ? 10.803 4.851 -12.592 1.00 89.62 197 LEU A N 1
ATOM 1566 C CA . LEU A 1 197 ? 9.597 5.056 -11.793 1.00 89.62 197 LEU A CA 1
ATOM 1567 C C . LEU A 1 197 ? 9.558 4.063 -10.631 1.00 89.62 197 LEU A C 1
ATOM 1569 O O . LEU A 1 197 ? 9.400 4.482 -9.490 1.00 89.62 197 LEU A O 1
ATOM 1573 N N . VAL A 1 198 ? 9.765 2.774 -10.901 1.00 89.81 198 VAL A N 1
ATOM 1574 C CA . VAL A 1 198 ? 9.791 1.726 -9.872 1.00 89.81 198 VAL A CA 1
ATOM 1575 C C . VAL A 1 198 ? 10.853 2.015 -8.797 1.00 89.81 198 VAL A C 1
ATOM 1577 O O . VAL A 1 198 ? 10.541 1.928 -7.610 1.00 89.81 198 VAL A O 1
ATOM 1580 N N . ASP A 1 199 ? 12.069 2.413 -9.185 1.00 87.19 199 ASP A N 1
ATOM 1581 C CA . ASP A 1 199 ? 13.157 2.747 -8.252 1.00 87.19 199 ASP A CA 1
ATOM 1582 C C . ASP A 1 199 ? 12.806 3.940 -7.352 1.00 87.19 199 ASP A C 1
ATOM 1584 O O . ASP A 1 199 ? 12.988 3.893 -6.134 1.00 87.19 199 ASP A O 1
ATOM 1588 N N . LYS A 1 200 ? 12.195 4.986 -7.925 1.00 81.44 200 LYS A N 1
ATOM 1589 C CA . LYS A 1 200 ? 11.747 6.158 -7.162 1.00 81.44 200 LYS A CA 1
ATOM 1590 C C . LYS A 1 200 ? 10.745 5.799 -6.055 1.00 81.44 200 LYS A C 1
ATOM 1592 O O . LYS A 1 200 ? 10.713 6.487 -5.036 1.00 81.44 200 LYS A O 1
ATOM 1597 N N . PHE A 1 201 ? 9.933 4.758 -6.248 1.00 72.81 201 PHE A N 1
ATOM 1598 C CA . PHE A 1 201 ? 8.912 4.325 -5.285 1.00 72.81 201 PHE A CA 1
ATOM 1599 C C . PHE A 1 201 ? 9.405 3.301 -4.264 1.00 72.81 201 PHE A C 1
ATOM 1601 O O . PHE A 1 201 ? 8.848 3.208 -3.172 1.00 72.81 201 PHE A O 1
ATOM 1608 N N . ALA A 1 202 ? 10.416 2.509 -4.607 1.00 67.94 202 ALA A N 1
ATOM 1609 C CA . ALA A 1 202 ? 10.882 1.418 -3.762 1.00 67.94 202 ALA A CA 1
ATOM 1610 C C . ALA A 1 202 ? 11.876 1.851 -2.662 1.00 67.94 202 ALA A C 1
ATOM 1612 O O . ALA A 1 202 ? 12.314 1.006 -1.874 1.00 67.94 202 ALA A O 1
ATOM 1613 N N . GLY A 1 203 ? 12.216 3.144 -2.588 1.00 56.94 203 GLY A N 1
ATOM 1614 C CA . GLY A 1 203 ? 13.191 3.703 -1.649 1.00 56.94 203 GLY A CA 1
ATOM 1615 C C . GLY A 1 203 ? 12.712 4.873 -0.802 1.00 56.94 203 GLY A C 1
ATOM 1616 O O . GLY A 1 203 ? 11.506 5.177 -0.768 1.00 56.94 203 GLY A O 1
#

Foldseek 3Di:
DPDDPVVCVVVVHDDDDDDDDVVVVVVVVVQVVVVVVVDHDDPVDDDQQPQVVLVCQLCLVCCVPPLQHDPVSSVLSVLQSDRGPLVVVQSSQQPDPQSVVCSVVQSCLSVVNDQQDLLDPQSCVVCVSSSNADRDLVSQLVLQCRQQVDDSVVSVVQLVCLLVVPPVVLVVVLVSSLVSNVVVVHDSVSSSVVSVSSSSNSD

Secondary structure (DSSP, 8-state):
--S-HHHHTTTTPPP------HHHHHHHHHHHHHHTTT----GGG--S--HHHHHHHHTT--TTSTT--SHHHHHHHHHHT--SHHHHHHHHHHSSTTGGGGHHHHHHHHTTSS----SSGGGHHHHTTTTT----HHHHHHHHHHHH---HHHHHHHHHHHHHT-HHHHHHHHHHHHHHHHHTT--HHHHHHHHHHHHHHH-

pLDDT: mean 93.1, std 5.24, range [56.94, 98.19]